Protein AF-A0A9D6DBH5-F1 (afdb_monomer_lite)

Radius of gyration: 16.91 Å; chains: 1; bounding box: 43×45×39 Å

Foldseek 3Di:
DVVVLVVVLQVQLQVQLVVQVVVVHHSNVRSVVSSCLLVVLVVVCVQQLQLLCQVDLQWAADFDPPDDDRLDPVRHDPVSRVLSLQLSLVSSLLVVQEPDTGGHADDDDDVSRVVSSVSSSVSSSVHDPSDDPQFNDKDKAAPPPDDDDDVLCVPDFFPDKTDDIARNDHDDYDGDRGMIIGIHGPGD

pLDDT: mean 86.82, std 9.43, range [45.81, 98.19]

Sequence (188 aa):
MTNDVAANLIARAVIGGTASVIGGGKFANGAYTASFGYLFNQLQHPAAPRAIYGETAGLYPQLSPGARNVYDVVNWDPASAAELQEARAWVAEVQARNANVHYSQPQGNNPIEQRQWQLAVDAANMAGNLSPPDVRHFFIRQDAVGRQAPGWAGGQAPFRSFGPFINAGGGDVPRGRQTYIDFYQGIR

Structure (mmCIF, N/CA/C/O backbone):
data_AF-A0A9D6DBH5-F1
#
_entry.id   AF-A0A9D6DBH5-F1
#
loop_
_atom_site.group_PDB
_atom_site.id
_atom_site.type_symbol
_atom_site.label_atom_id
_atom_site.label_alt_id
_atom_site.label_comp_id
_atom_site.label_asym_id
_atom_site.label_entity_id
_atom_site.label_seq_id
_atom_site.pdbx_PDB_ins_code
_atom_site.Cartn_x
_atom_site.Cartn_y
_atom_site.Cartn_z
_atom_site.occupancy
_atom_site.B_iso_or_equiv
_atom_site.auth_seq_id
_atom_site.auth_comp_id
_atom_site.auth_asym_id
_atom_site.auth_atom_id
_atom_site.pdbx_PDB_model_num
ATOM 1 N N . MET A 1 1 ? 23.920 4.429 5.034 1.00 45.81 1 MET A N 1
ATOM 2 C CA . MET A 1 1 ? 22.885 5.157 5.801 1.00 45.81 1 MET A CA 1
ATOM 3 C C . MET A 1 1 ? 22.692 6.596 5.315 1.00 45.81 1 MET A C 1
ATOM 5 O O . MET A 1 1 ? 21.551 7.005 5.199 1.00 45.81 1 MET A O 1
ATOM 9 N N . THR A 1 2 ? 23.735 7.371 4.982 1.00 52.28 2 THR A N 1
ATOM 10 C CA . THR A 1 2 ? 23.584 8.748 4.446 1.00 52.28 2 THR A CA 1
ATOM 11 C C . THR A 1 2 ? 23.232 8.822 2.955 1.00 52.28 2 THR A C 1
ATOM 13 O O . THR A 1 2 ? 22.478 9.706 2.556 1.00 52.28 2 THR A O 1
ATOM 16 N N . ASN A 1 3 ? 23.721 7.884 2.136 1.00 57.44 3 ASN A N 1
ATOM 17 C CA . ASN A 1 3 ? 23.478 7.897 0.685 1.00 57.44 3 ASN A CA 1
ATOM 18 C C . ASN A 1 3 ? 22.000 7.673 0.320 1.00 57.44 3 ASN A C 1
ATOM 20 O O . ASN A 1 3 ? 21.512 8.285 -0.627 1.00 57.44 3 ASN A O 1
ATOM 24 N N . ASP A 1 4 ? 21.275 6.868 1.101 1.00 67.81 4 ASP A N 1
ATOM 25 C CA . ASP A 1 4 ? 19.882 6.505 0.809 1.00 67.81 4 ASP A CA 1
ATOM 26 C C . ASP A 1 4 ? 18.918 7.673 1.068 1.00 67.81 4 ASP A C 1
ATOM 28 O O . ASP A 1 4 ? 18.015 7.926 0.275 1.00 67.81 4 ASP A O 1
ATOM 32 N N . VAL A 1 5 ? 19.147 8.449 2.137 1.00 71.19 5 VAL A N 1
ATOM 33 C CA . VAL A 1 5 ? 18.348 9.648 2.454 1.00 71.19 5 VAL A CA 1
ATOM 34 C C . VAL A 1 5 ? 18.507 10.705 1.366 1.00 71.19 5 VAL A C 1
ATOM 36 O O . VAL A 1 5 ? 17.517 11.264 0.906 1.00 71.19 5 VAL A O 1
ATOM 39 N N . ALA A 1 6 ? 19.744 10.957 0.930 1.00 75.56 6 ALA A N 1
ATOM 40 C CA . ALA A 1 6 ? 20.026 11.937 -0.113 1.00 75.56 6 ALA A CA 1
ATOM 41 C C . ALA A 1 6 ? 19.454 11.507 -1.475 1.00 75.56 6 ALA A C 1
ATOM 43 O O . ALA A 1 6 ? 18.821 12.317 -2.150 1.00 75.56 6 ALA A O 1
ATOM 44 N N . ALA A 1 7 ? 19.617 10.237 -1.863 1.00 73.25 7 ALA A N 1
ATOM 45 C CA . ALA A 1 7 ? 19.071 9.716 -3.116 1.00 73.25 7 ALA A CA 1
ATOM 46 C C . ALA A 1 7 ? 17.535 9.777 -3.146 1.00 73.25 7 ALA A C 1
ATOM 48 O O . ALA A 1 7 ? 16.954 10.251 -4.123 1.00 73.25 7 ALA A O 1
ATOM 49 N N . ASN A 1 8 ? 16.877 9.373 -2.056 1.00 74.19 8 ASN A N 1
ATOM 50 C CA . ASN A 1 8 ? 15.420 9.414 -1.944 1.00 74.19 8 ASN A CA 1
ATOM 51 C C . ASN A 1 8 ? 14.877 10.846 -1.894 1.00 74.19 8 ASN A C 1
ATOM 53 O O . ASN A 1 8 ? 13.873 11.138 -2.543 1.00 74.19 8 ASN A O 1
ATOM 57 N N . LEU A 1 9 ? 15.567 11.756 -1.200 1.00 81.62 9 LEU A N 1
ATOM 58 C CA . LEU A 1 9 ? 15.245 13.183 -1.205 1.00 81.62 9 LEU A CA 1
ATOM 59 C C . LEU A 1 9 ? 15.266 13.748 -2.630 1.00 81.62 9 LEU A C 1
ATOM 61 O O . LEU A 1 9 ? 14.313 14.402 -3.048 1.00 81.62 9 LEU A O 1
ATOM 65 N N . ILE A 1 10 ? 16.324 13.455 -3.394 1.00 82.44 10 ILE A N 1
ATOM 66 C CA . ILE A 1 10 ? 16.462 13.906 -4.784 1.00 82.44 10 ILE A CA 1
ATOM 67 C C . ILE A 1 10 ? 15.354 13.307 -5.658 1.00 82.44 10 ILE A C 1
ATOM 69 O O . ILE A 1 10 ? 14.700 14.041 -6.398 1.00 82.44 10 ILE A O 1
ATOM 73 N N . ALA A 1 11 ? 15.090 12.002 -5.553 1.00 77.25 11 ALA A N 1
ATOM 74 C CA . ALA A 1 11 ? 14.030 11.345 -6.317 1.00 77.25 11 ALA A CA 1
ATOM 75 C C . ALA A 1 11 ? 12.650 11.969 -6.038 1.00 77.25 11 ALA A C 1
ATOM 77 O O . ALA A 1 11 ? 11.904 12.290 -6.965 1.00 77.25 11 ALA A O 1
ATOM 78 N N . ARG A 1 12 ? 12.331 12.222 -4.764 1.00 81.50 12 ARG A N 1
ATOM 79 C CA . ARG A 1 12 ? 11.079 12.863 -4.333 1.00 81.50 12 ARG A CA 1
ATOM 80 C C . ARG A 1 12 ? 10.964 14.297 -4.831 1.00 81.50 12 ARG A C 1
ATOM 82 O O . ARG A 1 12 ? 9.899 14.678 -5.316 1.00 81.50 12 ARG A O 1
ATOM 89 N N . ALA A 1 13 ? 12.053 15.064 -4.771 1.00 82.44 13 ALA A N 1
ATOM 90 C CA . ALA A 1 13 ? 12.120 16.412 -5.323 1.00 82.44 13 ALA A CA 1
ATOM 91 C C . ALA A 1 13 ? 11.789 16.416 -6.824 1.00 82.44 13 ALA A C 1
ATOM 93 O O . ALA A 1 13 ? 10.977 17.218 -7.283 1.00 82.44 13 ALA A O 1
ATOM 94 N N . VAL A 1 14 ? 12.366 15.482 -7.588 1.00 81.88 14 VAL A N 1
ATOM 95 C CA . VAL A 1 14 ? 12.128 15.364 -9.033 1.00 81.88 14 VAL A CA 1
ATOM 96 C C . VAL A 1 14 ? 10.680 14.973 -9.333 1.00 81.88 14 VAL A C 1
ATOM 98 O O . VAL A 1 14 ? 10.051 15.604 -10.185 1.00 81.88 14 VAL A O 1
ATOM 101 N N . ILE A 1 15 ? 10.124 13.988 -8.619 1.00 77.06 15 ILE A N 1
ATOM 102 C CA . ILE A 1 15 ? 8.725 13.559 -8.790 1.00 77.06 15 ILE A CA 1
ATOM 103 C C . ILE A 1 15 ? 7.769 14.718 -8.485 1.00 77.06 15 ILE A C 1
ATOM 105 O O . ILE A 1 15 ? 6.932 15.060 -9.321 1.00 77.06 15 ILE A O 1
ATOM 109 N N . GLY A 1 16 ? 7.920 15.363 -7.324 1.00 72.62 16 GLY A N 1
ATOM 110 C CA . GLY A 1 16 ? 7.071 16.483 -6.916 1.00 72.62 16 GLY A CA 1
ATOM 111 C C . GLY A 1 16 ? 7.169 17.675 -7.864 1.00 72.62 16 GLY A C 1
ATOM 112 O O . GLY A 1 16 ? 6.153 18.269 -8.230 1.00 72.62 16 GLY A O 1
ATOM 113 N N . GLY A 1 17 ? 8.381 18.003 -8.317 1.00 77.00 17 GLY A N 1
ATOM 114 C CA . GLY A 1 17 ? 8.591 19.076 -9.281 1.00 77.00 17 GLY A CA 1
ATOM 115 C C . GLY A 1 17 ? 7.940 18.785 -10.632 1.00 77.00 17 GLY A C 1
ATOM 116 O O . GLY A 1 17 ? 7.272 19.655 -11.190 1.00 77.00 17 GLY A O 1
ATOM 117 N N . THR A 1 18 ? 8.059 17.551 -11.124 1.00 78.62 18 THR A N 1
ATOM 118 C CA . THR A 1 18 ? 7.441 17.122 -12.389 1.00 78.62 18 THR A CA 1
ATOM 119 C C . THR A 1 18 ? 5.916 17.163 -12.301 1.00 78.62 18 THR A C 1
ATOM 121 O O . THR A 1 18 ? 5.267 17.735 -13.176 1.00 78.62 18 THR A O 1
ATOM 124 N N . ALA A 1 19 ? 5.339 16.637 -11.216 1.00 70.88 19 ALA A N 1
ATOM 125 C CA . ALA A 1 19 ? 3.897 16.679 -10.979 1.00 70.88 19 ALA A CA 1
ATOM 126 C C . ALA A 1 19 ? 3.363 18.121 -10.925 1.00 70.88 19 ALA A C 1
ATOM 128 O O . ALA A 1 19 ? 2.316 18.416 -11.500 1.00 70.88 19 ALA A O 1
ATOM 129 N N . SER A 1 20 ? 4.105 19.044 -10.301 1.00 84.81 20 SER A N 1
ATOM 130 C CA . SER A 1 20 ? 3.721 20.457 -10.266 1.00 84.81 20 SER A CA 1
ATOM 131 C C . SER A 1 20 ? 3.724 21.095 -11.654 1.00 84.81 20 SER A C 1
ATOM 133 O O . SER A 1 20 ? 2.767 21.788 -11.977 1.00 84.81 20 SER A O 1
ATOM 135 N N . VAL A 1 21 ? 4.733 20.829 -12.494 1.00 88.88 21 VAL A N 1
ATOM 136 C CA . VAL A 1 21 ? 4.779 21.343 -13.878 1.00 88.88 21 VAL A CA 1
ATOM 137 C C . VAL A 1 21 ? 3.609 20.821 -14.707 1.00 88.88 21 VAL A C 1
ATOM 139 O O . VAL A 1 21 ? 2.964 21.601 -15.402 1.00 88.88 21 VAL A O 1
ATOM 142 N N . ILE A 1 22 ? 3.293 19.527 -14.592 1.00 87.00 22 ILE A N 1
ATOM 143 C CA . ILE A 1 22 ? 2.128 18.925 -15.260 1.00 87.00 22 ILE A CA 1
ATOM 144 C C . ILE A 1 22 ? 0.831 19.623 -14.819 1.00 87.00 22 ILE A C 1
ATOM 146 O O . ILE A 1 22 ? -0.038 19.886 -15.644 1.00 87.00 22 ILE A O 1
ATOM 150 N N . GLY A 1 23 ? 0.722 19.982 -13.537 1.00 78.06 23 GLY A N 1
ATOM 151 C CA . GLY A 1 23 ? -0.406 20.735 -12.981 1.00 78.06 23 GLY A CA 1
ATOM 152 C C . GLY A 1 23 ? -0.393 22.248 -13.250 1.00 78.06 23 GLY A C 1
ATOM 153 O O . GLY A 1 23 ? -1.191 22.960 -12.647 1.00 78.06 23 GLY A O 1
ATOM 154 N N . GLY A 1 24 ? 0.509 22.766 -14.097 1.00 87.06 24 GLY A N 1
ATOM 155 C CA . GLY A 1 24 ? 0.619 24.200 -14.414 1.00 87.06 24 GLY A CA 1
ATOM 156 C C . GLY A 1 24 ? 1.367 25.046 -13.371 1.00 87.06 24 GLY A C 1
ATOM 157 O O . GLY A 1 24 ? 1.349 26.275 -13.431 1.00 87.06 24 GLY A O 1
ATOM 158 N N . GLY A 1 25 ? 2.022 24.405 -12.404 1.00 90.88 25 GLY A N 1
ATOM 159 C CA . GLY A 1 25 ? 2.844 25.027 -11.369 1.00 90.88 25 GLY A CA 1
ATOM 160 C C . GLY A 1 25 ? 4.336 25.108 -11.717 1.00 90.88 25 GLY A C 1
ATOM 161 O O . GLY A 1 25 ? 4.792 24.720 -12.792 1.00 90.88 25 GLY A O 1
ATOM 162 N N . LYS A 1 26 ? 5.135 25.630 -10.778 1.00 94.38 26 LYS A N 1
ATOM 163 C CA . LYS A 1 26 ? 6.598 25.729 -10.910 1.00 94.38 26 LYS A CA 1
ATOM 164 C C . LYS A 1 26 ? 7.267 24.470 -10.367 1.00 94.38 26 LYS A C 1
ATOM 166 O O . LYS A 1 26 ? 7.023 24.110 -9.217 1.00 94.38 26 LYS A O 1
ATOM 171 N N . PHE A 1 27 ? 8.209 23.904 -11.126 1.00 91.75 27 PHE A N 1
ATOM 172 C CA . PHE A 1 27 ? 9.006 22.745 -10.701 1.00 91.75 27 PHE A CA 1
ATOM 173 C C . PHE A 1 27 ? 9.575 22.909 -9.286 1.00 91.75 27 PHE A C 1
ATOM 175 O O . PHE A 1 27 ? 9.386 22.041 -8.443 1.00 91.75 27 PHE A O 1
ATOM 182 N N . ALA A 1 28 ? 10.214 24.049 -9.002 1.00 86.56 28 ALA A N 1
ATOM 183 C CA . ALA A 1 28 ? 10.824 24.308 -7.700 1.00 86.56 28 ALA A CA 1
ATOM 184 C C . ALA A 1 28 ? 9.815 24.211 -6.543 1.00 86.56 28 ALA A C 1
ATOM 186 O O . ALA A 1 28 ? 10.131 23.626 -5.515 1.00 86.56 28 ALA A O 1
ATOM 187 N N . ASN A 1 29 ? 8.587 24.709 -6.722 1.00 83.81 29 ASN A N 1
ATOM 188 C CA . ASN A 1 29 ? 7.565 24.656 -5.676 1.00 83.81 29 ASN A CA 1
ATOM 189 C C . ASN A 1 29 ? 7.171 23.205 -5.373 1.00 83.81 29 ASN A C 1
ATOM 191 O O . ASN A 1 29 ? 7.199 22.798 -4.217 1.00 83.81 29 ASN A O 1
ATOM 195 N N . GLY A 1 30 ? 6.881 22.409 -6.408 1.00 72.44 30 GLY A N 1
ATOM 196 C CA . GLY A 1 30 ? 6.571 20.986 -6.241 1.00 72.44 30 GLY A CA 1
ATOM 197 C C . GLY A 1 30 ? 7.732 20.185 -5.656 1.00 72.44 30 GLY A C 1
ATOM 198 O O . GLY A 1 30 ? 7.531 19.338 -4.786 1.00 72.44 30 GLY A O 1
ATOM 199 N N . ALA A 1 31 ? 8.955 20.490 -6.091 1.00 85.44 31 ALA A N 1
ATOM 200 C CA . ALA A 1 31 ? 10.163 19.852 -5.593 1.00 85.44 31 ALA A CA 1
ATOM 201 C C . ALA A 1 31 ? 10.387 20.152 -4.106 1.00 85.44 31 ALA A C 1
ATOM 203 O O . ALA A 1 31 ? 10.652 19.229 -3.334 1.00 85.44 31 ALA A O 1
ATOM 204 N N . TYR A 1 32 ? 10.225 21.412 -3.686 1.00 87.12 32 TYR A N 1
ATOM 205 C CA . TYR A 1 32 ? 10.325 21.798 -2.280 1.00 87.12 32 TYR A CA 1
ATOM 206 C C . TYR A 1 32 ? 9.235 21.138 -1.444 1.00 87.12 32 TYR A C 1
ATOM 208 O O . TYR A 1 32 ? 9.558 20.527 -0.431 1.00 87.12 32 TYR A O 1
ATOM 216 N N . THR A 1 33 ? 7.972 21.190 -1.872 1.00 81.06 33 THR A N 1
ATOM 217 C CA . THR A 1 33 ? 6.864 20.571 -1.133 1.00 81.06 33 THR A CA 1
ATOM 218 C C . THR A 1 33 ? 7.091 19.073 -0.928 1.00 81.06 33 THR A C 1
ATOM 220 O O . THR A 1 33 ? 6.987 18.595 0.200 1.00 81.06 33 THR A O 1
ATOM 223 N N . ALA A 1 34 ? 7.475 18.338 -1.975 1.00 74.94 34 ALA A N 1
ATOM 224 C CA . ALA A 1 34 ? 7.748 16.906 -1.861 1.00 74.94 34 ALA A CA 1
ATOM 225 C C . ALA A 1 34 ? 8.983 16.598 -0.999 1.00 74.94 34 ALA A C 1
ATOM 227 O O . ALA A 1 34 ? 8.960 15.653 -0.214 1.00 74.94 34 ALA A O 1
ATOM 228 N N . SER A 1 35 ? 10.043 17.406 -1.105 1.00 84.19 35 SER A N 1
ATOM 229 C CA . SER A 1 35 ? 11.264 17.247 -0.301 1.00 84.19 35 SER A CA 1
ATOM 230 C C . SER A 1 35 ? 11.017 17.510 1.182 1.00 84.19 35 SER A C 1
ATOM 232 O O . SER A 1 35 ? 11.461 16.737 2.026 1.00 84.19 35 SER A O 1
ATOM 234 N N . PHE A 1 36 ? 10.289 18.582 1.508 1.00 81.56 36 PHE A N 1
ATOM 235 C CA . PHE A 1 36 ? 9.917 18.895 2.885 1.00 81.56 36 PHE A CA 1
ATOM 236 C C . PHE A 1 36 ? 8.978 17.839 3.456 1.00 81.56 36 PHE A C 1
ATOM 238 O O . PHE A 1 36 ? 9.207 17.404 4.577 1.00 81.56 36 PHE A O 1
ATOM 245 N N . GLY A 1 37 ? 7.984 17.381 2.688 1.00 72.38 37 GLY A N 1
ATOM 246 C CA . GLY A 1 37 ? 7.113 16.279 3.100 1.00 72.38 37 GLY A CA 1
ATOM 247 C C . GLY A 1 37 ? 7.905 15.006 3.403 1.00 72.38 37 GLY A C 1
ATOM 248 O O . GLY A 1 37 ? 7.747 14.427 4.472 1.00 72.38 37 GLY A O 1
ATOM 249 N N . TYR A 1 38 ? 8.835 14.634 2.517 1.00 74.81 38 TYR A N 1
ATOM 250 C CA . TYR A 1 38 ? 9.736 13.497 2.716 1.00 74.81 38 TYR A CA 1
ATOM 251 C C . TYR A 1 38 ? 10.592 13.643 3.985 1.00 74.81 38 TYR A C 1
ATOM 253 O O . TYR A 1 38 ? 10.595 12.756 4.833 1.00 74.81 38 TYR A O 1
ATOM 261 N N . LEU A 1 39 ? 11.295 14.768 4.158 1.00 78.44 39 LEU A N 1
ATOM 262 C CA . LEU A 1 39 ? 12.160 14.972 5.326 1.00 78.44 39 LEU A CA 1
ATOM 263 C C . LEU A 1 39 ? 11.359 15.053 6.623 1.00 78.44 39 LEU A C 1
ATOM 265 O O . LEU A 1 39 ? 11.767 14.475 7.625 1.00 78.44 39 LEU A O 1
ATOM 269 N N . PHE A 1 40 ? 10.220 15.743 6.614 1.00 70.62 40 PHE A N 1
ATOM 270 C CA . PHE A 1 40 ? 9.356 15.849 7.782 1.00 70.62 40 PHE A CA 1
ATOM 271 C C . PHE A 1 40 ? 8.839 14.470 8.198 1.00 70.62 40 PHE A C 1
ATOM 273 O O . PHE A 1 40 ? 9.030 14.079 9.346 1.00 70.62 40 PHE A O 1
ATOM 280 N N . ASN A 1 41 ? 8.287 13.693 7.262 1.00 66.81 41 ASN A N 1
ATOM 281 C CA . ASN A 1 41 ? 7.770 12.354 7.546 1.00 66.81 41 ASN A CA 1
ATOM 282 C C . ASN A 1 41 ? 8.882 11.388 7.969 1.00 66.81 41 ASN A C 1
ATOM 284 O O . ASN A 1 41 ? 8.712 10.635 8.929 1.00 66.81 41 ASN A O 1
ATOM 288 N N . GLN A 1 42 ? 10.051 11.455 7.330 1.00 68.25 42 GLN A N 1
ATOM 289 C CA . GLN A 1 42 ? 11.196 10.628 7.701 1.00 68.25 42 GLN A CA 1
ATOM 290 C C . GLN A 1 42 ? 11.734 10.953 9.103 1.00 68.25 42 GLN A C 1
ATOM 292 O O . GLN A 1 42 ? 12.132 10.040 9.827 1.00 68.25 42 GLN A O 1
ATOM 297 N N . LEU A 1 43 ? 11.745 12.230 9.501 1.00 66.75 43 LEU A N 1
ATOM 298 C CA . LEU A 1 43 ? 12.225 12.663 10.817 1.00 66.75 43 LEU A CA 1
ATOM 299 C C . LEU A 1 43 ? 11.180 12.473 11.928 1.00 66.75 43 LEU A C 1
ATOM 301 O O . LEU A 1 43 ? 11.555 12.221 13.070 1.00 66.75 43 LEU A O 1
ATOM 305 N N . GLN A 1 44 ? 9.886 12.578 11.615 1.00 63.00 44 GLN A N 1
ATOM 306 C CA . GLN A 1 44 ? 8.790 12.462 12.588 1.00 63.00 44 GLN A CA 1
ATOM 307 C C . GLN A 1 44 ? 8.333 11.013 12.807 1.00 63.00 44 GLN A C 1
ATOM 309 O O . GLN A 1 44 ? 7.898 10.668 13.906 1.00 63.00 44 GLN A O 1
ATOM 314 N N . HIS A 1 45 ? 8.441 10.145 11.795 1.00 65.12 45 HIS A N 1
ATOM 315 C CA . HIS A 1 45 ? 7.861 8.800 11.833 1.00 65.12 45 HIS A CA 1
ATOM 316 C C . HIS A 1 45 ? 8.850 7.687 11.442 1.00 65.12 45 HIS A C 1
ATOM 318 O O . HIS A 1 45 ? 8.563 6.898 10.540 1.00 65.12 45 HIS A O 1
ATOM 324 N N . PRO A 1 46 ? 9.980 7.512 12.161 1.00 68.62 46 PRO A N 1
ATOM 325 C CA . PRO A 1 46 ? 10.926 6.423 11.883 1.00 68.62 46 PRO A CA 1
ATOM 326 C C . PRO A 1 46 ? 10.306 5.022 12.062 1.00 68.62 46 PRO A C 1
ATOM 328 O O . PRO A 1 46 ? 10.805 4.039 11.513 1.00 68.62 46 PRO A O 1
ATOM 331 N N . ALA A 1 47 ? 9.209 4.917 12.818 1.00 84.69 47 ALA A N 1
ATOM 332 C CA . ALA A 1 47 ? 8.474 3.674 13.030 1.00 84.69 47 ALA A CA 1
ATOM 333 C C . ALA A 1 47 ? 7.507 3.326 11.881 1.00 84.69 47 ALA A C 1
ATOM 335 O O . ALA A 1 47 ? 7.222 2.147 11.681 1.00 84.69 47 ALA A O 1
ATOM 336 N N . ALA A 1 48 ? 7.044 4.306 11.093 1.00 89.31 48 ALA A N 1
ATOM 337 C CA . ALA A 1 48 ? 6.038 4.072 10.054 1.00 89.31 48 ALA A CA 1
ATOM 338 C C . ALA A 1 48 ? 6.533 3.144 8.928 1.00 89.31 48 ALA A C 1
ATOM 340 O O . ALA A 1 48 ? 5.829 2.179 8.626 1.00 89.31 48 ALA A O 1
ATOM 341 N N . PRO A 1 49 ? 7.750 3.312 8.366 1.00 91.62 49 PRO A N 1
ATOM 342 C CA . PRO A 1 49 ? 8.284 2.348 7.404 1.00 91.62 49 PRO A CA 1
ATOM 343 C C . PRO A 1 49 ? 8.396 0.935 7.986 1.00 91.62 49 PRO A C 1
ATOM 345 O O . PRO A 1 49 ? 8.168 -0.042 7.281 1.00 91.62 49 PRO A O 1
ATOM 348 N N . ARG A 1 50 ? 8.695 0.812 9.287 1.00 92.00 50 ARG A N 1
ATOM 349 C CA . ARG A 1 50 ? 8.818 -0.487 9.964 1.00 92.00 50 ARG A CA 1
ATOM 350 C C . ARG A 1 50 ? 7.478 -1.179 10.162 1.00 92.00 50 ARG A C 1
ATOM 352 O O . ARG A 1 50 ? 7.402 -2.392 9.993 1.00 92.00 50 ARG A O 1
ATOM 359 N N . ALA A 1 51 ? 6.445 -0.413 10.501 1.00 92.56 51 ALA A N 1
ATOM 360 C CA . ALA A 1 51 ? 5.069 -0.887 10.551 1.00 92.56 51 ALA A CA 1
ATOM 361 C C . ALA A 1 51 ? 4.604 -1.344 9.165 1.00 92.56 51 ALA A C 1
ATOM 363 O O . ALA A 1 51 ? 4.203 -2.487 8.987 1.00 92.56 51 ALA A O 1
ATOM 364 N N . ILE A 1 52 ? 4.741 -0.487 8.148 1.00 94.12 52 ILE A N 1
ATOM 365 C CA . ILE A 1 52 ? 4.339 -0.833 6.780 1.00 94.12 52 ILE A CA 1
ATOM 366 C C . ILE A 1 52 ? 5.066 -2.090 6.301 1.00 94.12 52 ILE A C 1
ATOM 368 O O . ILE A 1 52 ? 4.438 -2.988 5.740 1.00 94.12 52 ILE A O 1
ATOM 372 N N . TYR A 1 53 ? 6.380 -2.162 6.511 1.00 94.12 53 TYR A N 1
ATOM 373 C CA . TYR A 1 53 ? 7.168 -3.321 6.121 1.00 94.12 53 TYR A CA 1
ATOM 374 C C . TYR A 1 53 ? 6.729 -4.578 6.881 1.00 94.12 53 TYR A C 1
ATOM 376 O O . TYR A 1 53 ? 6.467 -5.600 6.254 1.00 94.12 53 TYR A O 1
ATOM 384 N N . GLY A 1 54 ? 6.598 -4.505 8.208 1.00 92.81 54 GLY A N 1
ATOM 385 C CA . GLY A 1 54 ? 6.191 -5.644 9.033 1.00 92.81 54 GLY A CA 1
ATOM 386 C C . GLY A 1 54 ? 4.823 -6.209 8.660 1.00 92.81 54 GLY A C 1
ATOM 387 O O . GLY A 1 54 ? 4.660 -7.424 8.640 1.00 92.81 54 GLY A O 1
ATOM 388 N N . GLU A 1 55 ? 3.886 -5.343 8.291 1.00 93.31 55 GLU A N 1
ATOM 389 C CA . GLU A 1 55 ? 2.521 -5.735 7.937 1.00 93.31 55 GLU A CA 1
ATOM 390 C C . GLU A 1 55 ? 2.383 -6.174 6.474 1.00 93.31 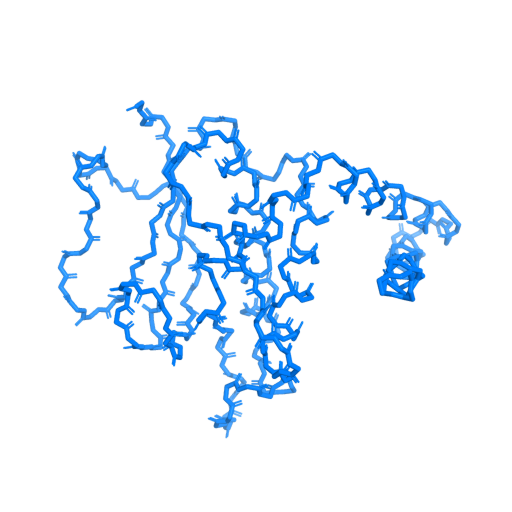55 GLU A C 1
ATOM 392 O O . GLU A 1 55 ? 1.590 -7.056 6.152 1.00 93.31 55 GLU A O 1
ATOM 397 N N . THR A 1 56 ? 3.134 -5.557 5.554 1.00 95.19 56 THR A N 1
ATOM 398 C CA . THR A 1 56 ? 2.831 -5.646 4.112 1.00 95.19 56 THR A CA 1
ATOM 399 C C . THR A 1 56 ? 3.989 -6.095 3.221 1.00 95.19 56 THR A C 1
ATOM 401 O O . THR A 1 56 ? 3.818 -6.121 2.001 1.00 95.19 56 THR A O 1
ATOM 404 N N . ALA A 1 57 ? 5.155 -6.471 3.760 1.00 94.06 57 ALA A N 1
ATOM 405 C CA . ALA A 1 57 ? 6.299 -6.915 2.944 1.00 94.06 57 ALA A CA 1
ATOM 406 C C . ALA A 1 57 ? 6.006 -8.171 2.098 1.00 94.06 57 ALA A C 1
ATOM 408 O O . ALA A 1 57 ? 6.635 -8.382 1.058 1.00 94.06 57 ALA A O 1
ATOM 409 N N . GLY A 1 58 ? 5.036 -8.987 2.521 1.00 94.88 58 GLY A N 1
ATOM 410 C CA . GLY A 1 58 ? 4.560 -10.150 1.770 1.00 94.88 58 GLY A CA 1
ATOM 411 C C . GLY A 1 58 ? 3.574 -9.831 0.646 1.00 94.88 58 GLY A C 1
ATOM 412 O O . GLY A 1 58 ? 3.277 -10.710 -0.167 1.00 94.88 58 GLY A O 1
ATOM 413 N N . LEU A 1 59 ? 3.071 -8.594 0.588 1.00 96.50 59 LEU A N 1
ATOM 414 C CA . LEU A 1 59 ? 2.052 -8.165 -0.362 1.00 96.50 59 LEU A CA 1
ATOM 415 C C . LEU A 1 59 ? 2.671 -7.508 -1.593 1.00 96.50 59 LEU A C 1
ATOM 417 O O . LEU A 1 59 ? 3.587 -6.687 -1.511 1.00 96.50 59 LEU A O 1
ATOM 421 N N . TYR A 1 60 ? 2.116 -7.866 -2.742 1.00 97.31 60 TYR A N 1
ATOM 422 C CA . TYR A 1 60 ? 2.541 -7.422 -4.056 1.00 97.31 60 TYR A CA 1
ATOM 423 C C . TYR A 1 60 ? 1.327 -7.006 -4.883 1.00 97.31 60 TYR A C 1
ATOM 425 O O . TYR A 1 60 ? 0.237 -7.557 -4.696 1.00 97.31 60 TYR A O 1
ATOM 433 N N . PRO A 1 61 ? 1.503 -6.079 -5.833 1.00 98.12 61 PRO A N 1
ATOM 434 C CA . PRO A 1 61 ? 0.461 -5.764 -6.798 1.00 98.12 61 PRO A CA 1
ATOM 435 C C . PRO A 1 61 ? 0.046 -6.993 -7.608 1.00 98.12 61 PRO A C 1
ATOM 437 O O . PRO A 1 61 ? 0.804 -7.960 -7.749 1.00 98.12 61 PRO A O 1
ATOM 440 N N . GLN A 1 62 ? -1.145 -6.934 -8.200 1.00 98.19 62 GLN A N 1
ATOM 441 C CA . GLN A 1 62 ? -1.499 -7.852 -9.275 1.00 98.19 62 GLN A CA 1
ATOM 442 C C . GLN A 1 62 ? -0.516 -7.722 -10.432 1.00 98.19 62 GLN A C 1
ATOM 444 O O . GLN A 1 62 ? 0.167 -6.713 -10.595 1.00 98.19 62 GLN A O 1
ATOM 449 N N . LEU A 1 63 ? -0.445 -8.775 -11.239 1.00 97.69 63 LEU A N 1
ATOM 450 C CA . LEU A 1 63 ? 0.406 -8.783 -12.417 1.00 97.69 63 LEU A CA 1
ATOM 451 C C . LEU A 1 63 ? -0.366 -8.285 -13.631 1.00 97.69 63 LEU A C 1
ATOM 453 O O . LEU A 1 63 ? -1.533 -8.635 -13.813 1.00 97.69 63 LEU A O 1
ATOM 457 N N . SER A 1 64 ? 0.333 -7.555 -14.490 1.00 96.12 64 SER A N 1
ATOM 458 C CA . SER A 1 64 ? -0.109 -7.258 -15.844 1.00 96.12 64 SER A CA 1
ATOM 459 C C . SER A 1 64 ? -0.408 -8.558 -16.616 1.00 96.12 64 SER A C 1
ATOM 461 O O . SER A 1 64 ? 0.205 -9.601 -16.340 1.00 96.12 64 SER A O 1
ATOM 463 N N . PRO A 1 65 ? -1.329 -8.536 -17.598 1.00 95.88 65 PRO A N 1
ATOM 464 C CA . PRO A 1 65 ? -1.698 -9.726 -18.359 1.00 95.88 65 PRO A CA 1
ATOM 465 C C . PRO A 1 65 ? -0.484 -10.458 -18.949 1.00 95.88 65 PRO A C 1
ATOM 467 O O . PRO A 1 65 ? 0.362 -9.865 -19.611 1.00 95.88 65 PRO A O 1
ATOM 470 N N . GLY A 1 66 ? -0.399 -11.769 -18.708 1.00 94.12 66 GLY A N 1
ATOM 471 C CA . GLY A 1 66 ? 0.672 -12.631 -19.225 1.00 94.12 66 GLY A CA 1
ATOM 472 C C . GLY A 1 66 ? 1.949 -12.681 -18.377 1.00 94.12 66 GLY A C 1
ATOM 473 O O . GLY A 1 66 ? 2.761 -13.590 -18.569 1.00 94.12 66 GLY A O 1
ATOM 474 N N . ALA A 1 67 ? 2.117 -11.785 -17.403 1.00 95.69 67 ALA A N 1
ATOM 475 C CA . ALA A 1 67 ? 3.266 -11.813 -16.510 1.00 95.69 67 ALA A CA 1
ATOM 476 C C . ALA A 1 67 ? 3.165 -12.922 -15.443 1.00 95.69 67 ALA A C 1
ATOM 478 O O . ALA A 1 67 ? 2.081 -13.348 -15.040 1.00 95.69 67 ALA A O 1
ATOM 479 N N . ARG A 1 68 ? 4.327 -13.413 -14.985 1.00 92.81 68 ARG A N 1
ATOM 480 C CA . ARG A 1 68 ? 4.422 -14.580 -14.080 1.00 92.81 68 ARG A CA 1
ATOM 481 C C . ARG A 1 68 ? 5.241 -14.339 -12.815 1.00 92.81 68 ARG A C 1
ATOM 483 O O . ARG A 1 68 ? 4.950 -14.954 -11.794 1.00 92.81 68 ARG A O 1
ATOM 490 N N . ASN A 1 69 ? 6.259 -13.479 -12.869 1.00 94.81 69 ASN A N 1
ATOM 491 C CA . ASN A 1 69 ? 7.142 -13.232 -11.732 1.00 94.81 69 ASN A CA 1
ATOM 492 C C . ASN A 1 69 ? 6.654 -12.028 -10.920 1.00 94.81 69 ASN A C 1
ATOM 494 O O . ASN A 1 69 ? 6.733 -10.896 -11.392 1.00 94.81 69 ASN A O 1
ATOM 498 N N . VAL A 1 70 ? 6.194 -12.288 -9.695 1.00 95.19 70 VAL A N 1
ATOM 499 C CA . VAL A 1 70 ? 5.661 -11.273 -8.776 1.00 95.19 70 VAL A CA 1
ATOM 500 C C . VAL A 1 70 ? 6.727 -10.353 -8.184 1.00 95.19 70 VAL A C 1
ATOM 502 O O . VAL A 1 70 ? 6.424 -9.230 -7.798 1.00 95.19 70 VAL A O 1
ATOM 505 N N . TYR A 1 71 ? 7.987 -10.782 -8.151 1.00 94.25 71 TYR A N 1
ATOM 506 C CA . TYR A 1 71 ? 9.075 -9.981 -7.589 1.00 94.25 71 TYR A CA 1
ATOM 507 C C . TYR A 1 71 ? 9.643 -8.959 -8.579 1.00 94.25 71 TYR A C 1
ATOM 509 O O . TYR A 1 71 ? 10.445 -8.106 -8.191 1.00 94.25 71 TYR A O 1
ATOM 517 N N . ASP A 1 72 ? 9.242 -9.035 -9.847 1.00 92.75 72 ASP A N 1
ATOM 518 C CA . ASP A 1 72 ? 9.679 -8.119 -10.891 1.00 92.75 72 ASP A CA 1
ATOM 519 C C . ASP A 1 72 ? 8.681 -6.968 -11.059 1.00 92.75 72 ASP A C 1
ATOM 521 O O . ASP A 1 72 ? 7.508 -7.185 -11.351 1.00 92.75 72 ASP A O 1
ATOM 525 N N . VAL A 1 73 ? 9.148 -5.735 -10.871 1.00 90.50 73 VAL A N 1
ATOM 526 C CA . VAL A 1 73 ? 8.293 -4.537 -10.864 1.00 90.50 73 VAL A CA 1
ATOM 527 C C . VAL A 1 73 ? 7.695 -4.229 -12.227 1.00 90.50 73 VAL A C 1
ATOM 529 O O . VAL A 1 73 ? 6.606 -3.671 -12.293 1.00 90.50 73 VAL A O 1
ATOM 532 N N . VAL A 1 74 ? 8.372 -4.612 -13.315 1.00 93.31 74 VAL A N 1
ATOM 533 C CA . VAL A 1 74 ? 7.864 -4.369 -14.677 1.00 93.31 74 VAL A CA 1
ATOM 534 C C . VAL A 1 74 ? 6.628 -5.212 -14.980 1.00 93.31 74 VAL A C 1
ATOM 536 O O . VAL A 1 74 ? 5.882 -4.915 -15.906 1.00 93.31 74 VAL A O 1
ATOM 539 N N . ASN A 1 75 ? 6.409 -6.262 -14.186 1.00 95.88 75 ASN A N 1
ATOM 540 C CA . ASN A 1 75 ? 5.271 -7.154 -14.313 1.00 95.88 75 ASN A CA 1
ATOM 541 C C . ASN A 1 75 ? 4.046 -6.665 -13.545 1.00 95.88 75 ASN A C 1
ATOM 543 O O . ASN A 1 75 ? 2.986 -7.268 -13.694 1.00 95.88 75 ASN A O 1
ATOM 547 N N . TRP A 1 76 ? 4.168 -5.648 -12.694 1.00 96.50 76 TRP A N 1
ATOM 548 C CA . TRP A 1 76 ? 3.057 -5.188 -11.870 1.00 96.50 76 TRP A CA 1
ATOM 549 C C . TRP A 1 76 ? 2.027 -4.449 -12.714 1.00 96.50 76 TRP A C 1
ATOM 551 O O . TRP A 1 76 ? 2.367 -3.676 -13.606 1.00 96.50 76 TRP A O 1
ATOM 561 N N . ASP A 1 77 ? 0.755 -4.706 -12.437 1.00 96.38 77 ASP A N 1
ATOM 562 C CA . ASP A 1 77 ? -0.328 -3.869 -12.924 1.00 96.38 77 ASP A CA 1
ATOM 563 C C . ASP A 1 77 ? -0.191 -2.472 -12.285 1.00 96.38 77 ASP A C 1
ATOM 565 O O . ASP A 1 77 ? -0.142 -2.371 -11.052 1.00 96.38 77 ASP A O 1
ATOM 569 N N . PRO A 1 78 ? -0.103 -1.389 -13.080 1.00 93.19 78 PRO A N 1
ATOM 570 C CA . PRO A 1 78 ? 0.149 -0.056 -12.541 1.00 93.19 78 PRO A CA 1
ATOM 571 C C . PRO A 1 78 ? -0.941 0.439 -11.586 1.00 93.19 78 PRO A C 1
ATOM 573 O O . PRO A 1 78 ? -0.625 1.122 -10.610 1.00 93.19 78 PRO A O 1
ATOM 576 N N . ALA A 1 79 ? -2.207 0.089 -11.837 1.00 93.62 79 ALA A N 1
ATOM 577 C CA . ALA A 1 79 ? -3.318 0.502 -10.985 1.00 93.62 79 ALA A CA 1
ATOM 578 C C . ALA A 1 79 ? -3.254 -0.214 -9.631 1.00 93.62 79 ALA A C 1
ATOM 580 O O . ALA A 1 79 ? -3.309 0.436 -8.590 1.00 93.62 79 ALA A O 1
ATOM 581 N N . SER A 1 80 ? -3.020 -1.528 -9.635 1.00 96.69 80 SER A N 1
ATOM 582 C CA . SER A 1 80 ? -2.818 -2.317 -8.418 1.00 96.69 80 SER A CA 1
ATOM 583 C C . SER A 1 80 ? -1.575 -1.874 -7.637 1.00 96.69 80 SER A C 1
ATOM 585 O O . SER A 1 80 ? -1.579 -1.873 -6.407 1.00 96.69 80 SER A O 1
ATOM 587 N N . ALA A 1 81 ? -0.510 -1.450 -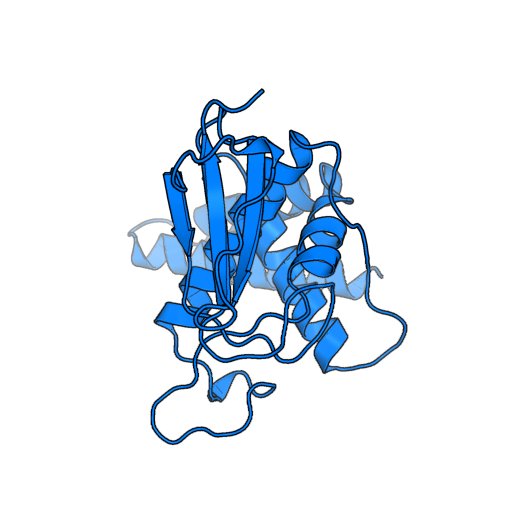8.326 1.00 95.31 81 ALA A N 1
ATOM 588 C CA . ALA A 1 81 ? 0.691 -0.926 -7.681 1.00 95.31 81 ALA A CA 1
ATOM 589 C C . ALA A 1 81 ? 0.438 0.413 -6.980 1.00 95.31 81 ALA A C 1
ATOM 591 O O . ALA A 1 81 ? 0.864 0.590 -5.836 1.00 95.31 81 ALA A O 1
ATOM 592 N N . ALA A 1 82 ? -0.277 1.328 -7.637 1.00 92.38 82 ALA A N 1
ATOM 593 C CA . ALA A 1 82 ? -0.689 2.594 -7.040 1.00 92.38 82 ALA A CA 1
ATOM 594 C C . ALA A 1 82 ? -1.628 2.370 -5.843 1.00 92.38 82 ALA A C 1
ATOM 596 O O . ALA A 1 82 ? -1.428 2.965 -4.785 1.00 92.38 82 ALA A O 1
ATOM 597 N N . GLU A 1 83 ? -2.592 1.458 -5.980 1.00 96.88 83 GLU A N 1
ATOM 598 C CA . GLU A 1 83 ? -3.532 1.109 -4.917 1.00 96.88 83 GLU A CA 1
ATOM 599 C C . GLU A 1 83 ? -2.821 0.510 -3.692 1.00 96.88 83 GLU A C 1
ATOM 601 O O . GLU A 1 83 ? -3.096 0.911 -2.561 1.00 96.88 83 GLU A O 1
ATOM 606 N N . LEU A 1 84 ? -1.854 -0.396 -3.888 1.00 97.50 84 LEU A N 1
ATOM 607 C CA . LEU A 1 84 ? -1.072 -0.955 -2.780 1.00 97.50 84 LEU A CA 1
ATOM 608 C C . LEU A 1 84 ? -0.246 0.123 -2.064 1.00 97.50 84 LEU A C 1
ATOM 610 O O . LEU A 1 84 ? -0.100 0.073 -0.844 1.00 97.50 84 LEU A O 1
ATOM 614 N N . GLN A 1 85 ? 0.291 1.102 -2.796 1.00 96.06 85 GLN A N 1
ATOM 615 C CA . GLN A 1 85 ? 1.003 2.228 -2.185 1.00 96.06 85 GLN A CA 1
ATOM 616 C C . GLN A 1 85 ? 0.077 3.121 -1.358 1.00 96.06 85 GLN A C 1
ATOM 618 O O . GLN A 1 85 ? 0.447 3.506 -0.248 1.00 96.06 85 GLN A O 1
ATOM 623 N N . GLU A 1 86 ? -1.137 3.397 -1.838 1.00 95.19 86 GLU A N 1
ATOM 624 C CA . GLU A 1 86 ? -2.144 4.125 -1.058 1.00 95.19 86 GLU A CA 1
ATOM 625 C C . GLU A 1 86 ? -2.527 3.347 0.209 1.00 95.19 86 GLU A C 1
ATOM 627 O O . GLU A 1 86 ? -2.513 3.906 1.307 1.00 95.19 86 GLU A O 1
ATOM 632 N N . ALA A 1 87 ? -2.778 2.041 0.086 1.00 97.19 87 ALA A N 1
ATOM 633 C CA . ALA A 1 87 ? -3.105 1.183 1.220 1.00 97.19 87 ALA A CA 1
ATOM 634 C C . ALA A 1 87 ? -1.986 1.178 2.276 1.00 97.19 87 ALA A C 1
ATOM 636 O O . ALA A 1 87 ? -2.246 1.277 3.474 1.00 97.19 87 ALA A O 1
ATOM 637 N N . ARG A 1 88 ? -0.720 1.128 1.848 1.00 96.38 88 ARG A N 1
ATOM 638 C CA . ARG A 1 88 ? 0.443 1.229 2.743 1.00 96.38 88 ARG A CA 1
ATOM 639 C C . ARG A 1 88 ? 0.539 2.590 3.425 1.00 96.38 88 ARG A C 1
ATOM 641 O O . ARG A 1 88 ? 0.873 2.651 4.606 1.00 96.38 88 ARG A O 1
ATOM 648 N N . ALA A 1 89 ? 0.219 3.674 2.724 1.00 93.25 89 ALA A N 1
ATOM 649 C CA . ALA A 1 89 ? 0.187 4.999 3.330 1.00 93.25 89 ALA A CA 1
ATOM 650 C C . ALA A 1 89 ? -0.906 5.080 4.412 1.00 93.25 89 ALA A C 1
ATOM 652 O O . ALA A 1 89 ? -0.664 5.615 5.492 1.00 93.25 89 ALA A O 1
ATOM 653 N N . TRP A 1 90 ? -2.063 4.445 4.190 1.00 95.25 90 TRP A N 1
ATOM 654 C CA . TRP A 1 90 ? -3.096 4.300 5.220 1.00 95.25 90 TRP A CA 1
ATOM 655 C C . TRP A 1 90 ? -2.613 3.468 6.415 1.00 95.25 90 TRP A C 1
ATOM 657 O O . TRP A 1 90 ? -2.863 3.854 7.555 1.00 95.25 90 TRP A O 1
ATOM 667 N N . VAL A 1 91 ? -1.867 2.376 6.197 1.00 94.62 91 VAL A N 1
ATOM 668 C CA . VAL A 1 91 ? -1.240 1.615 7.298 1.00 94.62 91 VAL A CA 1
ATOM 669 C C . VAL A 1 91 ? -0.325 2.515 8.138 1.00 94.62 91 VAL A C 1
ATOM 671 O O . VAL A 1 91 ? -0.401 2.462 9.364 1.00 94.62 91 VAL A O 1
ATOM 674 N N . ALA A 1 92 ? 0.482 3.387 7.519 1.00 91.50 92 ALA A N 1
ATOM 675 C CA . ALA A 1 92 ? 1.331 4.345 8.241 1.00 91.50 92 ALA A CA 1
ATOM 676 C C . ALA A 1 92 ? 0.551 5.343 9.113 1.00 91.50 92 ALA A C 1
ATOM 678 O O . ALA A 1 92 ? 1.039 5.736 10.175 1.00 91.50 92 ALA A O 1
ATOM 679 N N . GLU A 1 93 ? -0.645 5.750 8.701 1.00 89.75 93 GLU A N 1
ATOM 680 C CA . GLU A 1 93 ? -1.482 6.653 9.497 1.00 89.75 93 GLU A CA 1
ATOM 681 C C . GLU A 1 93 ? -2.213 5.922 10.616 1.00 89.75 93 GLU A C 1
ATOM 683 O O . GLU A 1 93 ? -2.290 6.406 11.746 1.00 89.75 93 GLU A O 1
ATOM 688 N N . VAL A 1 94 ? -2.727 4.733 10.313 1.00 91.44 94 VAL A N 1
ATOM 689 C CA . VAL A 1 94 ? -3.499 3.933 11.260 1.00 91.44 94 VAL A CA 1
ATOM 690 C C . VAL A 1 94 ? -2.601 3.354 12.349 1.00 91.44 94 VAL A C 1
ATOM 692 O O . VAL A 1 94 ? -3.002 3.355 13.510 1.00 91.44 94 VAL A O 1
ATOM 695 N N . GLN A 1 95 ? -1.365 2.950 12.034 1.00 88.69 95 GLN A N 1
ATOM 696 C CA . GLN A 1 95 ? -0.409 2.485 13.049 1.00 88.69 95 GLN A CA 1
ATOM 697 C C . GLN A 1 95 ? -0.081 3.556 14.091 1.00 88.69 95 GLN A C 1
ATOM 699 O O . GLN A 1 95 ? 0.072 3.236 15.262 1.00 88.69 95 GLN A O 1
ATOM 704 N N . ALA A 1 96 ? -0.085 4.840 13.717 1.00 83.44 96 ALA A N 1
ATOM 705 C CA . ALA A 1 96 ? 0.130 5.922 14.678 1.00 83.44 96 ALA A CA 1
ATOM 706 C C . ALA A 1 96 ? -1.001 6.019 15.724 1.00 83.44 96 ALA A C 1
ATOM 708 O O . ALA A 1 96 ? -0.844 6.672 16.755 1.00 83.44 96 ALA A O 1
ATOM 709 N N . ARG A 1 97 ? -2.146 5.378 15.458 1.00 84.25 97 ARG A N 1
ATOM 710 C CA . ARG A 1 97 ? -3.348 5.362 16.302 1.00 84.25 97 ARG A CA 1
ATOM 711 C C . ARG A 1 97 ? -3.626 3.979 16.903 1.00 84.25 97 ARG A C 1
ATOM 713 O O . ARG A 1 97 ? -4.524 3.866 17.736 1.00 84.25 97 ARG A O 1
ATOM 720 N N . ASN A 1 98 ? -2.888 2.948 16.486 1.00 78.62 98 ASN A N 1
ATOM 721 C CA . ASN A 1 98 ? -3.107 1.551 16.847 1.00 78.62 98 ASN A CA 1
ATOM 722 C C . ASN A 1 98 ? -1.885 0.983 17.576 1.00 78.62 98 ASN A C 1
ATOM 724 O O . ASN A 1 98 ? -0.783 0.961 17.037 1.00 78.62 98 ASN A O 1
ATOM 728 N N . ALA A 1 99 ? -2.088 0.462 18.785 1.00 72.06 99 ALA A N 1
ATOM 729 C CA . ALA A 1 99 ? -1.018 -0.163 19.561 1.00 72.06 99 ALA A CA 1
ATOM 730 C C . ALA A 1 99 ? -0.615 -1.558 19.041 1.00 72.06 99 ALA A C 1
ATOM 732 O O . ALA A 1 99 ? 0.462 -2.048 19.373 1.00 72.06 99 ALA A O 1
ATOM 733 N N . ASN A 1 100 ? -1.461 -2.198 18.228 1.00 80.62 100 ASN A N 1
ATOM 734 C CA . ASN A 1 100 ? -1.292 -3.578 17.774 1.00 80.62 100 ASN A CA 1
ATOM 735 C C . ASN A 1 100 ? -0.821 -3.605 16.318 1.00 80.62 100 ASN A C 1
ATOM 737 O O . ASN A 1 100 ? -1.599 -3.918 15.418 1.00 80.62 100 ASN A O 1
ATOM 741 N N . VAL A 1 101 ? 0.440 -3.228 16.099 1.00 83.50 101 VAL A N 1
ATOM 742 C CA . VAL A 1 101 ? 1.091 -3.247 14.782 1.00 83.50 101 VAL A CA 1
ATOM 743 C C . VAL A 1 101 ? 2.435 -3.952 14.880 1.00 83.50 101 VAL A C 1
ATOM 745 O O . VAL A 1 101 ? 3.184 -3.766 15.842 1.00 83.50 101 VAL A O 1
ATOM 748 N N . HIS A 1 102 ? 2.743 -4.775 13.886 1.00 85.69 102 HIS A N 1
ATOM 749 C CA . HIS A 1 102 ? 4.001 -5.484 13.777 1.00 85.69 102 HIS A CA 1
ATOM 750 C C . HIS A 1 102 ? 5.072 -4.603 13.124 1.00 85.69 102 HIS A C 1
ATOM 752 O O . HIS A 1 102 ? 4.943 -4.161 11.984 1.00 85.69 102 HIS A O 1
ATOM 758 N N . TYR A 1 103 ? 6.176 -4.376 13.837 1.00 88.81 103 TYR A N 1
ATOM 759 C CA . TYR A 1 103 ? 7.293 -3.563 13.357 1.00 88.81 103 TYR A CA 1
ATOM 760 C C . TYR A 1 103 ? 8.461 -4.452 12.937 1.00 88.81 103 TYR A C 1
ATOM 762 O O . TYR A 1 103 ? 9.085 -5.102 13.776 1.00 88.81 103 TYR A O 1
ATOM 770 N N . SER A 1 104 ? 8.831 -4.406 11.660 1.00 89.00 104 SER A N 1
ATOM 771 C CA . SER A 1 104 ? 9.973 -5.155 11.124 1.00 89.00 104 SER A CA 1
ATOM 772 C C . SER A 1 104 ? 10.808 -4.300 10.168 1.00 89.00 104 SER A C 1
ATOM 774 O O . SER A 1 104 ? 10.428 -3.190 9.809 1.00 89.00 104 SER A O 1
ATOM 776 N N . GLN A 1 105 ? 11.982 -4.78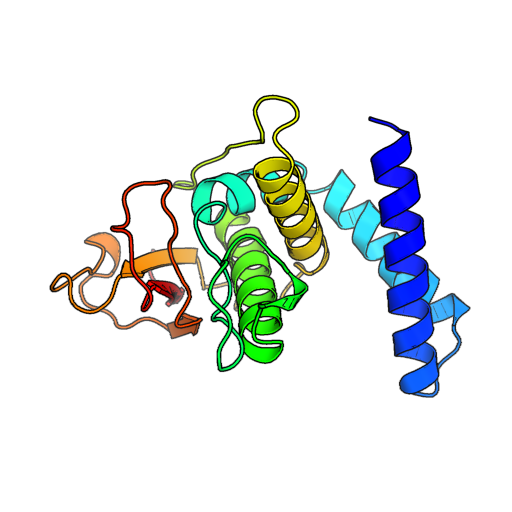8 9.787 1.00 88.56 105 GLN A N 1
ATOM 777 C CA . GLN A 1 105 ? 12.854 -4.177 8.782 1.00 88.56 105 GLN A CA 1
ATOM 778 C C . GLN A 1 105 ? 13.662 -5.281 8.078 1.00 88.56 105 GLN A C 1
ATOM 780 O O . GLN A 1 105 ? 13.827 -6.355 8.667 1.00 88.56 105 GLN A O 1
ATOM 785 N N . PRO A 1 106 ? 14.180 -5.047 6.858 1.00 87.25 106 PRO A N 1
ATOM 786 C CA . PRO A 1 106 ? 15.025 -6.011 6.157 1.00 87.25 106 PRO A CA 1
ATOM 787 C C . PRO A 1 106 ? 16.198 -6.501 7.001 1.00 87.25 106 PRO A C 1
ATOM 789 O O . PRO A 1 106 ? 16.833 -5.716 7.714 1.00 87.25 106 PRO A O 1
ATOM 792 N N . GLN A 1 107 ? 16.527 -7.785 6.872 1.00 84.06 107 GLN A N 1
ATOM 793 C CA . GLN A 1 107 ? 17.702 -8.374 7.509 1.00 84.06 107 GLN A CA 1
ATOM 794 C C . GLN A 1 107 ? 18.728 -8.729 6.429 1.00 84.06 107 GLN A C 1
ATOM 796 O O . GLN A 1 107 ? 18.686 -9.786 5.808 1.00 84.06 107 GLN A O 1
ATOM 801 N N . GLY A 1 108 ? 19.673 -7.818 6.188 1.00 83.56 108 GLY A N 1
ATOM 802 C CA . GLY A 1 108 ? 20.742 -8.003 5.203 1.00 83.56 108 GLY A CA 1
ATOM 803 C C . GLY A 1 108 ? 20.419 -7.434 3.819 1.00 83.56 108 GLY A C 1
ATOM 804 O O . GLY A 1 108 ? 19.675 -6.465 3.683 1.00 83.56 108 GLY A O 1
ATOM 805 N N . ASN A 1 109 ? 21.026 -8.013 2.779 1.00 86.31 109 ASN A N 1
ATOM 806 C CA . ASN A 1 109 ? 21.106 -7.404 1.443 1.00 86.31 109 ASN A CA 1
ATOM 807 C C . ASN A 1 109 ? 20.165 -8.048 0.412 1.00 86.31 109 ASN A C 1
ATOM 809 O O . ASN A 1 109 ? 20.418 -7.958 -0.789 1.00 86.31 109 ASN A O 1
ATOM 813 N N . ASN A 1 110 ? 19.100 -8.723 0.855 1.00 91.00 110 ASN A N 1
ATOM 814 C CA . ASN A 1 110 ? 18.133 -9.322 -0.059 1.00 91.00 110 ASN A CA 1
ATOM 815 C C . ASN A 1 110 ? 17.458 -8.215 -0.900 1.00 91.00 110 ASN A C 1
ATOM 817 O O . ASN A 1 110 ? 16.761 -7.369 -0.335 1.00 91.00 110 ASN A O 1
ATOM 821 N N . PRO A 1 111 ? 17.622 -8.200 -2.237 1.00 88.94 111 PRO A N 1
ATOM 822 C CA . PRO A 1 111 ? 17.114 -7.115 -3.076 1.00 88.94 111 PRO A CA 1
ATOM 823 C C . PRO A 1 111 ? 15.584 -7.007 -3.053 1.00 88.94 111 PRO A C 1
ATOM 825 O O . PRO A 1 111 ? 15.047 -5.917 -3.246 1.00 88.94 111 PRO A O 1
ATOM 828 N N . ILE A 1 112 ? 14.875 -8.112 -2.794 1.00 90.00 112 ILE A N 1
ATOM 829 C CA . ILE A 1 112 ? 13.414 -8.113 -2.666 1.00 90.00 112 ILE A CA 1
ATOM 830 C C . ILE A 1 112 ? 13.009 -7.386 -1.381 1.00 90.00 112 ILE A C 1
ATOM 832 O O . ILE A 1 112 ? 12.163 -6.496 -1.426 1.00 90.00 112 ILE A O 1
ATOM 836 N N . GLU A 1 113 ? 13.646 -7.707 -0.254 1.00 91.00 113 GLU A N 1
ATOM 837 C CA . GLU A 1 113 ? 13.377 -7.046 1.028 1.00 91.00 113 GLU A CA 1
ATOM 838 C C . GLU A 1 113 ? 13.731 -5.560 0.979 1.00 91.00 113 GLU A C 1
ATOM 840 O O . GLU A 1 113 ? 12.940 -4.727 1.410 1.00 91.00 113 GLU A O 1
ATOM 845 N N . GLN A 1 114 ? 14.874 -5.209 0.382 1.00 89.81 114 GLN A N 1
ATOM 846 C CA . GLN A 1 114 ? 15.292 -3.813 0.224 1.00 89.81 114 GLN A CA 1
ATOM 847 C C . GLN A 1 114 ? 14.312 -3.014 -0.642 1.00 89.81 114 GLN A C 1
ATOM 849 O O . GLN A 1 114 ? 13.986 -1.870 -0.330 1.00 89.81 114 GLN A O 1
ATOM 854 N N . ARG A 1 115 ? 13.765 -3.629 -1.697 1.00 91.12 115 ARG A N 1
ATOM 855 C CA . ARG A 1 115 ? 12.705 -3.013 -2.500 1.00 91.12 115 ARG A CA 1
ATOM 856 C C . ARG A 1 115 ? 11.423 -2.821 -1.693 1.00 91.12 115 ARG A C 1
ATOM 858 O O . ARG A 1 115 ? 10.850 -1.738 -1.740 1.00 91.12 115 ARG A O 1
ATOM 865 N N . GLN A 1 116 ? 10.973 -3.832 -0.951 1.00 92.88 116 GLN A N 1
ATOM 866 C CA . GLN A 1 116 ? 9.780 -3.706 -0.105 1.00 92.88 116 GLN A CA 1
ATOM 867 C C . GLN A 1 116 ? 9.960 -2.646 0.983 1.00 92.88 116 GLN A C 1
ATOM 869 O O . GLN A 1 116 ? 9.032 -1.897 1.275 1.00 92.88 116 GLN A O 1
ATOM 874 N N . TRP A 1 117 ? 11.167 -2.524 1.528 1.00 92.19 117 TRP A N 1
ATOM 875 C CA . TRP A 1 117 ? 11.521 -1.454 2.448 1.00 92.19 117 TRP A CA 1
ATOM 876 C C . TRP A 1 117 ? 11.466 -0.077 1.800 1.00 92.19 117 TRP A C 1
ATOM 878 O O . TRP A 1 117 ? 10.865 0.829 2.368 1.00 92.19 117 TRP A O 1
ATOM 888 N N . GLN A 1 118 ? 12.017 0.083 0.596 1.00 89.75 118 GLN A N 1
ATOM 889 C CA . GLN A 1 118 ? 11.931 1.356 -0.114 1.00 89.75 118 GLN A CA 1
ATOM 890 C C . GLN A 1 118 ? 10.473 1.738 -0.389 1.00 89.75 118 GLN A C 1
ATOM 892 O O . GLN A 1 118 ? 10.088 2.876 -0.151 1.00 89.75 118 GLN A O 1
ATOM 897 N N . LEU A 1 119 ? 9.634 0.775 -0.775 1.00 91.62 119 LEU A N 1
ATOM 898 C CA . LEU A 1 119 ? 8.195 0.983 -0.939 1.00 91.62 119 LEU A CA 1
ATOM 899 C C . LEU A 1 119 ? 7.492 1.345 0.382 1.00 91.62 119 LEU A C 1
ATOM 901 O O . LEU A 1 119 ? 6.550 2.131 0.382 1.00 91.62 119 LEU A O 1
ATOM 905 N N . ALA A 1 120 ? 7.943 0.799 1.511 1.00 92.38 120 ALA A N 1
ATOM 906 C CA . ALA A 1 120 ? 7.426 1.147 2.831 1.00 92.38 120 ALA A CA 1
ATOM 907 C C . ALA A 1 120 ? 7.820 2.572 3.249 1.00 92.38 120 ALA A C 1
ATOM 909 O O . ALA A 1 120 ? 6.986 3.332 3.740 1.00 92.38 120 ALA A O 1
ATOM 910 N N . VAL A 1 121 ? 9.072 2.964 3.004 1.00 86.94 121 VAL A N 1
ATOM 911 C CA . VAL A 1 121 ? 9.530 4.351 3.160 1.00 86.94 121 VAL A CA 1
ATOM 912 C C . VAL A 1 121 ? 8.712 5.265 2.257 1.00 86.94 121 VAL A C 1
ATOM 914 O O . VAL A 1 121 ? 8.236 6.314 2.685 1.00 86.94 121 VAL A O 1
ATOM 917 N N . ASP A 1 122 ? 8.499 4.857 1.014 1.00 86.06 122 ASP A N 1
ATOM 918 C CA . ASP A 1 122 ? 7.790 5.643 0.026 1.00 86.06 122 ASP A CA 1
ATOM 919 C C . ASP A 1 122 ? 6.338 5.929 0.419 1.00 86.06 122 ASP A C 1
ATOM 921 O O . ASP A 1 122 ? 5.894 7.075 0.306 1.00 86.06 122 ASP A O 1
ATOM 925 N N . ALA A 1 123 ? 5.641 4.921 0.937 1.00 89.88 123 ALA A N 1
ATOM 926 C CA . ALA A 1 123 ? 4.292 5.047 1.466 1.00 89.88 123 ALA A CA 1
ATOM 927 C C . ALA A 1 123 ? 4.234 5.869 2.764 1.00 89.88 123 ALA A C 1
ATOM 929 O O . ALA A 1 123 ? 3.344 6.704 2.917 1.00 89.88 123 ALA A O 1
ATOM 930 N N . ALA A 1 124 ? 5.204 5.712 3.673 1.00 88.06 124 ALA A N 1
ATOM 931 C CA . ALA A 1 124 ? 5.297 6.549 4.874 1.00 88.06 124 ALA A CA 1
ATOM 932 C C . ALA A 1 124 ? 5.436 8.039 4.523 1.00 88.06 124 ALA A C 1
ATOM 934 O O . ALA A 1 124 ? 4.900 8.896 5.215 1.00 88.06 124 ALA A O 1
ATOM 935 N N . ASN A 1 125 ? 6.112 8.354 3.417 1.00 82.06 125 ASN A N 1
ATOM 936 C CA . ASN A 1 125 ? 6.234 9.726 2.931 1.00 82.06 125 ASN A CA 1
ATOM 937 C C . ASN A 1 125 ? 4.970 10.254 2.244 1.00 82.06 125 ASN A C 1
ATOM 939 O O . ASN A 1 125 ? 4.816 11.467 2.143 1.00 82.06 125 ASN A O 1
ATOM 943 N N . MET A 1 126 ? 4.087 9.374 1.765 1.00 81.94 126 MET A N 1
ATOM 944 C CA . MET A 1 126 ? 2.775 9.753 1.226 1.00 81.94 126 MET A CA 1
ATOM 945 C C . MET A 1 126 ? 1.740 10.005 2.330 1.00 81.94 126 MET A C 1
ATOM 947 O O . MET A 1 126 ? 0.768 10.714 2.086 1.00 81.94 126 MET A O 1
ATOM 951 N N . ALA A 1 127 ? 1.939 9.432 3.519 1.00 81.50 127 ALA A N 1
ATOM 952 C CA . ALA A 1 127 ? 1.064 9.625 4.669 1.00 81.50 127 ALA A CA 1
ATOM 953 C C . ALA A 1 127 ? 1.068 11.086 5.159 1.00 81.50 127 ALA A C 1
ATOM 955 O O . ALA A 1 127 ? 2.069 11.799 5.048 1.00 81.50 127 ALA A O 1
ATOM 956 N N . GLY A 1 128 ? -0.056 11.533 5.720 1.00 75.00 128 GLY A N 1
ATOM 957 C CA . GLY A 1 128 ? -0.203 12.901 6.224 1.00 75.00 128 GLY A CA 1
ATOM 958 C C . GLY A 1 128 ? -1.634 13.434 6.317 1.00 75.00 128 GLY A C 1
ATOM 959 O O . GLY A 1 128 ? -1.775 14.654 6.336 1.00 75.00 128 GLY A O 1
ATOM 960 N N . ASN A 1 129 ? -2.650 12.553 6.360 1.00 78.75 129 ASN A N 1
ATOM 961 C CA . ASN A 1 129 ? -4.116 12.750 6.477 1.00 78.75 129 ASN A CA 1
ATOM 962 C C . ASN A 1 129 ? -4.931 12.159 5.301 1.00 78.75 129 ASN A C 1
ATOM 964 O O . ASN A 1 129 ? -5.933 12.735 4.879 1.00 78.75 129 ASN A O 1
ATOM 968 N N . LEU A 1 130 ? -4.516 11.016 4.758 1.00 83.88 130 LEU A N 1
ATOM 969 C CA . LEU A 1 130 ? -5.238 10.274 3.720 1.00 83.88 130 LEU A CA 1
ATOM 970 C C . LEU A 1 130 ? -6.437 9.491 4.277 1.00 83.88 130 LEU A C 1
ATOM 972 O O . LEU A 1 130 ? -7.450 9.339 3.596 1.00 83.88 130 LEU A O 1
ATOM 976 N N . SER A 1 131 ? -6.324 8.983 5.504 1.00 87.62 131 SER A N 1
ATOM 977 C CA . SER A 1 131 ? -7.349 8.203 6.197 1.00 87.62 131 SER A CA 1
ATOM 978 C C . SER A 1 131 ? -8.156 9.073 7.173 1.00 87.62 131 SER A C 1
ATOM 980 O O . SER A 1 131 ? -7.578 9.909 7.884 1.00 87.62 131 SER A O 1
ATOM 982 N N . PRO A 1 132 ? -9.485 8.864 7.284 1.00 91.25 132 PRO A N 1
ATOM 983 C CA . PRO A 1 132 ? -10.295 9.534 8.300 1.00 91.25 132 PRO A CA 1
ATOM 984 C C . PRO A 1 132 ? -9.736 9.310 9.717 1.00 91.25 132 PRO A C 1
ATOM 986 O O . PRO A 1 132 ? -9.221 8.224 9.999 1.00 91.25 132 PRO A O 1
ATOM 989 N N . PRO A 1 133 ? -9.818 10.300 10.629 1.00 88.25 133 PRO A N 1
ATOM 990 C CA . PRO A 1 133 ? -9.167 10.267 11.949 1.00 88.25 133 PRO A CA 1
ATOM 991 C C . PRO A 1 133 ? -9.664 9.148 12.883 1.00 88.25 133 PRO A C 1
ATOM 993 O O . PRO A 1 133 ? -8.983 8.765 13.836 1.00 88.25 133 PRO A O 1
ATOM 996 N N . ASP A 1 134 ? -10.854 8.623 12.621 1.00 90.25 134 ASP A N 1
ATOM 997 C CA . ASP A 1 134 ? -11.517 7.550 13.356 1.00 90.25 134 ASP A CA 1
ATOM 998 C C . ASP A 1 134 ? -11.331 6.161 12.721 1.00 90.25 134 ASP A C 1
ATOM 1000 O O . ASP A 1 134 ? -11.833 5.173 13.261 1.00 90.25 134 ASP A O 1
ATOM 1004 N N . VAL A 1 135 ? -10.556 6.057 11.636 1.00 92.56 135 VAL A N 1
ATOM 1005 C CA . VAL A 1 135 ? -9.981 4.784 11.191 1.00 92.56 135 VAL A CA 1
ATOM 1006 C C . VAL A 1 135 ? -8.786 4.458 12.085 1.00 92.56 135 VAL A C 1
ATOM 1008 O O . VAL A 1 135 ? -7.796 5.197 12.124 1.00 92.56 135 VAL A O 1
ATOM 1011 N N . ARG A 1 136 ? -8.905 3.363 12.843 1.00 90.31 136 ARG A N 1
ATOM 1012 C CA . ARG A 1 136 ? -7.923 2.947 13.866 1.00 90.31 136 ARG A CA 1
ATOM 1013 C C . ARG A 1 136 ? -7.464 1.509 13.745 1.00 90.31 136 ARG A C 1
ATOM 1015 O O . ARG A 1 136 ? -6.474 1.139 14.362 1.00 90.31 136 ARG A O 1
ATOM 1022 N N . HIS A 1 137 ? -8.144 0.710 12.938 1.00 92.44 137 HIS A N 1
ATOM 1023 C CA . HIS A 1 137 ? -7.784 -0.682 12.759 1.00 92.44 137 HIS A CA 1
ATOM 1024 C C . HIS A 1 137 ? -7.726 -1.015 11.283 1.00 92.44 137 HIS A C 1
ATOM 1026 O O . HIS A 1 137 ? -8.516 -0.510 10.482 1.00 92.44 137 HIS A O 1
ATOM 1032 N N . PHE A 1 138 ? -6.793 -1.892 10.950 1.00 94.38 138 PHE A N 1
ATOM 1033 C CA . PHE A 1 138 ? -6.780 -2.573 9.676 1.00 94.38 138 PHE A CA 1
ATOM 1034 C C . PHE A 1 138 ? -6.658 -4.075 9.909 1.00 94.38 138 PHE A C 1
ATOM 1036 O O . PHE A 1 138 ? -6.258 -4.529 10.982 1.00 94.38 138 PHE A O 1
ATOM 1043 N N . PHE A 1 139 ? -7.040 -4.841 8.902 1.00 93.50 139 PHE A N 1
ATOM 1044 C CA . PHE A 1 139 ? -6.954 -6.286 8.904 1.00 93.50 139 PHE A CA 1
ATOM 1045 C C . PHE A 1 139 ? -6.613 -6.763 7.501 1.00 93.50 139 PHE A C 1
ATOM 1047 O O . PHE A 1 139 ? -7.194 -6.296 6.522 1.00 93.50 139 PHE A O 1
ATOM 1054 N N . ILE A 1 140 ? -5.669 -7.691 7.400 1.00 94.00 140 ILE A N 1
ATOM 1055 C CA . ILE A 1 140 ? -5.290 -8.284 6.123 1.00 94.00 140 ILE A CA 1
ATOM 1056 C C . ILE A 1 140 ? -6.004 -9.627 6.013 1.00 94.00 140 ILE A C 1
ATOM 1058 O O . ILE A 1 140 ? -5.838 -10.493 6.870 1.00 94.00 140 ILE A O 1
ATOM 1062 N N . ARG A 1 141 ? -6.797 -9.805 4.955 1.00 93.00 141 ARG A N 1
ATOM 1063 C CA . ARG A 1 141 ? -7.538 -11.047 4.698 1.00 93.00 141 ARG A CA 1
ATOM 1064 C C . ARG A 1 141 ? -7.182 -11.640 3.349 1.00 93.00 141 ARG A C 1
ATOM 1066 O O . ARG A 1 141 ? -6.973 -10.911 2.385 1.00 93.00 141 ARG A O 1
ATOM 1073 N N . GLN A 1 142 ? -7.193 -12.962 3.256 1.00 93.06 142 GLN A N 1
ATOM 1074 C CA . GLN A 1 142 ? -7.084 -13.686 1.990 1.00 93.06 142 GLN A CA 1
ATOM 1075 C C . GLN A 1 142 ? -8.461 -14.228 1.611 1.00 93.06 142 GLN A C 1
ATOM 1077 O O . GLN A 1 142 ? -9.037 -15.025 2.341 1.00 93.06 142 GLN A O 1
ATOM 1082 N N . ASP A 1 143 ? -9.013 -13.816 0.478 1.00 88.44 143 ASP A N 1
ATOM 1083 C CA . ASP A 1 143 ? -10.289 -14.358 0.017 1.00 88.44 143 ASP A CA 1
ATOM 1084 C C . ASP A 1 143 ? -10.175 -15.855 -0.318 1.00 88.44 143 ASP A C 1
ATOM 1086 O O . ASP A 1 143 ? -9.076 -16.369 -0.565 1.00 88.44 143 ASP A O 1
ATOM 1090 N N . ALA A 1 144 ? -11.317 -16.543 -0.306 1.00 80.50 144 ALA A N 1
ATOM 1091 C CA . ALA A 1 144 ? -11.473 -17.985 -0.514 1.00 80.50 144 ALA A CA 1
ATOM 1092 C C . ALA A 1 144 ? -10.855 -18.914 0.558 1.00 80.50 144 ALA A C 1
ATOM 1094 O O . ALA A 1 144 ? -10.841 -20.128 0.364 1.00 80.50 144 ALA A O 1
ATOM 1095 N N . VAL A 1 145 ? -10.415 -18.392 1.713 1.00 80.12 145 VAL A N 1
ATOM 1096 C CA . VAL A 1 145 ? -9.919 -19.211 2.852 1.00 80.12 145 VAL A CA 1
ATOM 1097 C C . VAL A 1 145 ? -10.910 -19.262 4.027 1.00 80.12 145 VAL A C 1
ATOM 1099 O O . VAL A 1 145 ? -10.556 -19.618 5.147 1.00 80.12 145 VAL A O 1
ATOM 1102 N N . GLY A 1 146 ? -12.174 -18.906 3.779 1.00 78.19 146 GLY A N 1
ATOM 1103 C CA . GLY A 1 146 ? -13.235 -18.854 4.790 1.00 78.19 146 GLY A CA 1
ATOM 1104 C C . GLY A 1 146 ? -13.368 -17.490 5.475 1.00 78.19 146 GLY A C 1
ATOM 1105 O O . GLY A 1 146 ? -12.698 -16.520 5.112 1.00 78.19 146 GLY A O 1
ATOM 1106 N N . ARG A 1 147 ? -14.278 -17.403 6.458 1.00 76.31 147 ARG A N 1
ATOM 1107 C CA . ARG A 1 147 ? -14.594 -16.152 7.164 1.00 76.31 147 ARG A CA 1
ATOM 1108 C C . ARG A 1 147 ? -13.387 -15.685 7.976 1.00 76.31 147 ARG A C 1
ATOM 1110 O O . ARG A 1 147 ? -13.095 -16.237 9.031 1.00 76.31 147 ARG A O 1
ATOM 1117 N N . GLN A 1 148 ? -12.743 -14.626 7.505 1.00 80.06 148 GLN A N 1
ATOM 1118 C CA . GLN A 1 148 ? -11.696 -13.911 8.224 1.00 80.06 148 GLN A CA 1
ATOM 1119 C C . GLN A 1 148 ? -12.257 -12.552 8.622 1.00 80.06 148 GLN A C 1
ATOM 1121 O O . GLN A 1 148 ? -12.363 -11.645 7.803 1.00 80.06 148 GLN A O 1
ATOM 1126 N N . ALA A 1 149 ? -12.690 -12.453 9.873 1.00 81.62 149 ALA A N 1
ATOM 1127 C CA . ALA A 1 149 ? -13.099 -11.199 10.478 1.00 81.62 149 ALA A CA 1
ATOM 1128 C C . ALA A 1 149 ? -12.434 -11.120 11.851 1.00 81.62 149 ALA A C 1
ATOM 1130 O O . ALA A 1 149 ? -12.515 -12.089 12.614 1.00 81.62 149 ALA A O 1
ATOM 1131 N N . PRO A 1 150 ? -11.771 -10.008 12.180 1.00 85.81 150 PRO A N 1
ATOM 1132 C CA . PRO A 1 150 ? -11.157 -9.877 13.484 1.00 85.81 150 PRO A CA 1
ATOM 1133 C C . PRO A 1 150 ? -12.238 -9.787 14.567 1.00 85.81 150 PRO A C 1
ATOM 1135 O O . PRO A 1 150 ? -13.266 -9.136 14.380 1.00 85.81 150 PRO A O 1
ATOM 1138 N N . GLY A 1 151 ? -12.002 -10.414 15.724 1.00 87.25 151 GLY A N 1
ATOM 1139 C CA . GLY A 1 151 ? -12.968 -10.410 16.831 1.00 87.25 151 GLY A CA 1
ATOM 1140 C C . GLY A 1 151 ? -13.329 -8.998 17.307 1.00 87.25 151 GLY A C 1
ATOM 1141 O O . GLY A 1 151 ? -14.490 -8.727 17.602 1.00 87.25 151 GLY A O 1
ATOM 1142 N N . TRP A 1 152 ? -12.359 -8.076 17.282 1.00 88.31 152 TRP A N 1
ATOM 1143 C CA . TRP A 1 152 ? -12.565 -6.668 17.633 1.00 88.31 152 TRP A CA 1
ATOM 1144 C C . TRP A 1 152 ? -13.494 -5.927 16.665 1.00 88.31 152 TRP A C 1
ATOM 1146 O O . TRP A 1 152 ? -14.085 -4.929 17.061 1.00 88.31 152 TRP A O 1
ATOM 1156 N N . ALA A 1 153 ? -13.690 -6.410 15.431 1.00 89.81 153 ALA A N 1
ATOM 1157 C CA . ALA A 1 153 ? -14.610 -5.757 14.503 1.00 89.81 153 ALA A CA 1
ATOM 1158 C C . ALA A 1 153 ? -16.084 -5.970 14.876 1.00 89.81 153 ALA A C 1
ATOM 1160 O O . ALA A 1 153 ? -16.955 -5.306 14.321 1.00 89.81 153 ALA A O 1
ATOM 1161 N N . GLY A 1 154 ? -16.401 -6.921 15.765 1.00 87.62 154 GLY A N 1
ATOM 1162 C CA . GLY A 1 154 ? -17.781 -7.172 16.195 1.00 87.62 154 GLY A CA 1
ATOM 1163 C C . GLY A 1 154 ? -18.745 -7.512 15.048 1.00 87.62 154 GLY A C 1
ATOM 1164 O O . GLY A 1 154 ? -19.949 -7.317 15.178 1.00 87.62 154 GLY A O 1
ATOM 1165 N N . GLY A 1 155 ? -18.227 -7.983 13.907 1.00 86.81 155 GLY A N 1
ATOM 1166 C CA . GLY A 1 155 ? -19.009 -8.243 12.695 1.00 86.81 155 GLY A CA 1
ATOM 1167 C C . GLY A 1 155 ? -19.296 -7.018 11.819 1.00 86.81 155 GLY A C 1
ATOM 1168 O O . GLY A 1 155 ? -19.993 -7.171 10.818 1.00 86.81 155 GLY A O 1
ATOM 1169 N N . GLN A 1 156 ? -18.764 -5.837 12.150 1.00 88.88 156 GLN A N 1
ATOM 1170 C CA . GLN A 1 156 ? -18.823 -4.674 11.267 1.00 88.88 156 GLN A CA 1
ATOM 1171 C C . GLN A 1 156 ? -18.074 -4.944 9.960 1.00 88.88 156 GLN A C 1
ATOM 1173 O O . GLN A 1 156 ? -17.047 -5.625 9.944 1.00 88.88 156 GLN A O 1
ATOM 1178 N N . ALA A 1 157 ? -18.600 -4.407 8.861 1.00 91.12 157 ALA A N 1
ATOM 1179 C CA . ALA A 1 157 ? -17.924 -4.444 7.574 1.00 91.12 157 ALA A CA 1
ATOM 1180 C C . ALA A 1 157 ? -16.750 -3.445 7.552 1.00 91.12 157 ALA A C 1
ATOM 1182 O O . ALA A 1 157 ? -16.805 -2.430 8.254 1.00 91.12 157 ALA A O 1
ATOM 1183 N N . PRO A 1 158 ? -15.713 -3.692 6.732 1.00 94.31 158 PRO A N 1
ATOM 1184 C CA . PRO A 1 158 ? -14.680 -2.700 6.470 1.00 94.31 158 PRO A CA 1
ATOM 1185 C C . PRO A 1 158 ? -15.295 -1.390 5.970 1.00 94.31 158 PRO A C 1
ATOM 1187 O O . PRO A 1 158 ? -16.179 -1.394 5.115 1.00 94.31 158 PRO A O 1
ATOM 1190 N N . PHE A 1 159 ? -14.785 -0.268 6.466 1.00 94.81 159 PHE A N 1
ATOM 1191 C CA . PHE A 1 159 ? -15.067 1.054 5.912 1.00 94.81 159 PHE A CA 1
ATOM 1192 C C . PHE A 1 159 ? -14.471 1.195 4.507 1.00 94.81 159 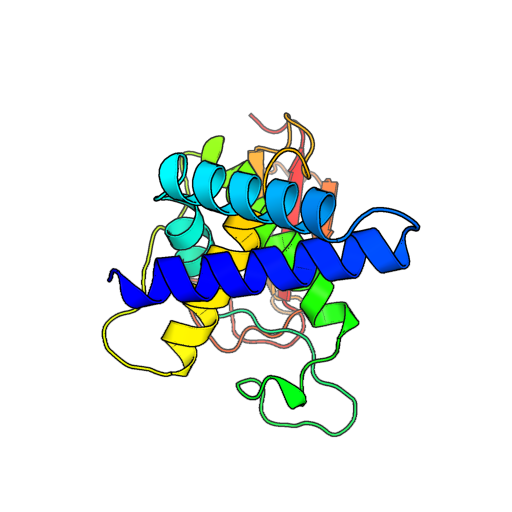PHE A C 1
ATOM 1194 O O . PHE A 1 159 ? -15.113 1.718 3.598 1.00 94.81 159 PHE A O 1
ATOM 1201 N N . ARG A 1 160 ? -13.240 0.707 4.326 1.00 96.12 160 ARG A N 1
ATOM 1202 C CA . ARG A 1 160 ? -12.547 0.688 3.037 1.00 96.12 160 ARG A CA 1
ATOM 1203 C C . ARG A 1 160 ? -11.739 -0.592 2.903 1.00 96.12 160 ARG A C 1
ATOM 1205 O O . ARG A 1 160 ? -11.088 -1.000 3.856 1.00 96.12 160 ARG A O 1
ATOM 1212 N N . SER A 1 161 ? -11.742 -1.180 1.715 1.00 96.75 161 SER A N 1
ATOM 1213 C CA . SER A 1 161 ? -10.901 -2.324 1.367 1.00 96.75 161 SER A CA 1
ATOM 1214 C C . SER A 1 161 ? -10.053 -1.962 0.159 1.00 96.75 161 SER A C 1
ATOM 1216 O O . SER A 1 161 ? -10.576 -1.406 -0.803 1.00 96.75 161 SER A O 1
ATOM 1218 N N . PHE A 1 162 ? -8.767 -2.289 0.214 1.00 97.94 162 PHE A N 1
ATOM 1219 C CA . PHE A 1 162 ? -7.848 -2.166 -0.914 1.00 97.94 162 PHE A CA 1
ATOM 1220 C C . PHE A 1 162 ? -7.491 -3.549 -1.454 1.00 97.94 162 PHE A C 1
ATOM 1222 O O . PHE A 1 162 ? -7.290 -4.480 -0.663 1.00 97.94 162 PHE A O 1
ATOM 1229 N N . GLY A 1 163 ? -7.382 -3.669 -2.776 1.00 96.38 163 GLY A N 1
ATOM 1230 C CA . GLY A 1 163 ? -6.988 -4.892 -3.467 1.00 96.38 163 GLY A CA 1
ATOM 1231 C C . GLY A 1 163 ? -8.021 -5.376 -4.495 1.00 96.38 163 GLY A C 1
ATOM 1232 O O . GLY A 1 163 ? -9.012 -4.703 -4.774 1.00 96.38 163 GLY A O 1
ATOM 1233 N N . PRO A 1 164 ? -7.838 -6.585 -5.049 1.00 97.06 164 PRO A N 1
ATOM 1234 C CA . PRO A 1 164 ? -6.988 -7.647 -4.521 1.00 97.06 164 PRO A CA 1
ATOM 1235 C C . PRO A 1 164 ? -5.493 -7.455 -4.784 1.00 97.06 164 PRO A C 1
ATOM 1237 O O . PRO A 1 164 ? -5.078 -7.004 -5.845 1.00 97.06 164 PRO A O 1
ATOM 1240 N N . PHE A 1 165 ? -4.674 -7.955 -3.868 1.00 97.62 165 PHE A N 1
ATOM 1241 C CA . PHE A 1 165 ? -3.220 -8.068 -3.963 1.00 97.62 165 PHE A CA 1
ATOM 1242 C C . PHE A 1 165 ? -2.780 -9.534 -3.981 1.00 97.62 165 PHE A C 1
ATOM 1244 O O . PHE A 1 165 ? -3.553 -10.449 -3.678 1.00 97.62 165 PHE A O 1
ATOM 1251 N N . ILE A 1 166 ? -1.518 -9.757 -4.330 1.00 97.12 166 ILE A N 1
ATOM 1252 C CA . ILE A 1 166 ? -0.869 -11.062 -4.251 1.00 97.12 166 ILE A CA 1
ATOM 1253 C C . ILE A 1 166 ? -0.092 -11.139 -2.938 1.00 97.12 166 ILE A C 1
ATOM 1255 O O . ILE A 1 166 ? 0.840 -10.367 -2.728 1.00 97.12 166 ILE A O 1
ATOM 1259 N N . ASN A 1 167 ? -0.420 -12.102 -2.080 1.00 95.50 167 ASN A N 1
ATOM 1260 C CA . ASN A 1 167 ? 0.409 -12.470 -0.940 1.00 95.50 167 ASN A CA 1
ATOM 1261 C C . ASN A 1 167 ? 1.374 -13.593 -1.341 1.00 95.50 167 ASN A C 1
ATOM 1263 O O . ASN A 1 167 ? 0.980 -14.754 -1.497 1.00 95.50 167 ASN A O 1
ATOM 1267 N N . ALA A 1 168 ? 2.651 -13.242 -1.499 1.00 92.69 168 ALA A N 1
ATOM 1268 C CA . ALA A 1 168 ? 3.726 -14.182 -1.816 1.00 92.69 168 ALA A CA 1
ATOM 1269 C C . ALA A 1 168 ? 4.336 -14.843 -0.560 1.00 92.69 168 ALA A C 1
ATOM 1271 O O . ALA A 1 168 ? 5.215 -15.702 -0.669 1.00 92.69 168 ALA A O 1
ATOM 1272 N N . GLY A 1 169 ? 3.846 -14.493 0.633 1.00 84.06 169 GLY A N 1
ATOM 1273 C CA . GLY A 1 169 ? 4.254 -15.032 1.927 1.00 84.06 169 GLY A CA 1
ATOM 1274 C C . GLY A 1 169 ? 4.816 -13.971 2.870 1.00 84.06 169 GLY A C 1
ATOM 1275 O O . GLY A 1 169 ? 5.362 -12.966 2.428 1.00 84.06 169 GLY A O 1
ATOM 1276 N N . GLY A 1 170 ? 4.716 -14.247 4.170 1.00 72.00 170 GLY A N 1
ATOM 1277 C CA . GLY A 1 170 ? 5.038 -13.318 5.256 1.00 72.00 170 GLY A CA 1
ATOM 1278 C C . GLY A 1 170 ? 3.817 -13.113 6.157 1.00 72.00 170 GLY A C 1
ATOM 1279 O O . GLY A 1 170 ? 2.693 -13.099 5.659 1.00 72.00 170 GLY A O 1
ATOM 1280 N N . GLY A 1 171 ? 4.037 -12.990 7.469 1.00 72.50 171 GLY A N 1
ATOM 1281 C CA . GLY A 1 171 ? 2.964 -12.850 8.464 1.00 72.50 171 GLY A CA 1
ATOM 1282 C C . GLY A 1 171 ? 2.038 -14.070 8.574 1.00 72.50 171 GLY A C 1
ATOM 1283 O O . GLY A 1 171 ? 2.377 -15.166 8.126 1.00 72.50 171 GLY A O 1
ATOM 1284 N N . ASP A 1 172 ? 0.860 -13.856 9.166 1.00 77.00 172 ASP A N 1
ATOM 1285 C CA . ASP A 1 172 ? -0.121 -14.912 9.478 1.00 77.00 172 ASP A CA 1
ATOM 1286 C C . ASP A 1 172 ? -1.148 -15.160 8.359 1.00 77.00 172 ASP A C 1
ATOM 1288 O O . ASP A 1 172 ? -1.974 -16.071 8.443 1.00 77.00 172 ASP A O 1
ATOM 1292 N N . VAL A 1 173 ? -1.125 -14.352 7.294 1.00 81.62 173 VAL A N 1
ATOM 1293 C CA . VAL A 1 173 ? -2.113 -14.442 6.213 1.00 81.62 173 VAL A CA 1
ATOM 1294 C C . VAL A 1 173 ? -1.683 -15.501 5.192 1.00 81.62 173 VAL A C 1
ATOM 1296 O O . VAL A 1 173 ? -0.542 -15.466 4.717 1.00 81.62 173 VAL A O 1
ATOM 1299 N N . PRO A 1 174 ? -2.577 -16.425 4.787 1.00 86.31 174 PRO A N 1
ATOM 1300 C CA . PRO A 1 174 ? -2.273 -17.417 3.765 1.00 86.31 174 PRO A CA 1
ATOM 1301 C C . PRO A 1 174 ? -1.828 -16.785 2.443 1.00 86.31 174 PRO A C 1
ATOM 1303 O O . PRO A 1 174 ? -2.319 -15.729 2.035 1.00 86.31 174 PRO A O 1
ATOM 1306 N N . ARG A 1 175 ? -0.923 -17.471 1.736 1.00 92.25 175 ARG A N 1
ATOM 1307 C CA . ARG A 1 175 ? -0.524 -17.086 0.377 1.00 92.25 175 ARG A CA 1
ATOM 1308 C C . ARG A 1 175 ? -1.717 -17.167 -0.571 1.00 92.25 175 ARG A C 1
ATOM 1310 O O . ARG A 1 175 ? -2.518 -18.097 -0.491 1.00 92.25 175 ARG A O 1
ATOM 1317 N N . GLY A 1 176 ? -1.792 -16.239 -1.515 1.00 92.81 176 GLY A N 1
ATOM 1318 C CA . GLY A 1 176 ? -2.884 -16.199 -2.480 1.00 92.81 176 GLY A CA 1
ATOM 1319 C C . GLY A 1 176 ? -2.834 -14.977 -3.384 1.00 92.81 176 GLY A C 1
ATOM 1320 O O . GLY A 1 176 ? -1.941 -14.143 -3.281 1.00 92.81 176 GLY A O 1
ATOM 1321 N N . ARG A 1 177 ? -3.784 -14.897 -4.318 1.00 94.69 177 ARG A N 1
ATOM 1322 C CA . ARG A 1 177 ? -3.887 -13.800 -5.302 1.00 94.69 177 ARG A CA 1
ATOM 1323 C C . ARG A 1 177 ? -5.040 -12.839 -5.025 1.00 94.69 177 ARG A C 1
ATOM 1325 O O . ARG A 1 177 ? -5.312 -11.972 -5.845 1.00 94.69 177 ARG A O 1
ATOM 1332 N N . GLN A 1 178 ? -5.752 -13.059 -3.928 1.00 95.38 178 GLN A N 1
ATOM 1333 C CA . GLN A 1 178 ? -6.965 -12.326 -3.569 1.00 95.38 178 GLN A CA 1
ATOM 1334 C C . GLN A 1 178 ? -6.831 -11.809 -2.136 1.00 95.38 178 GLN A C 1
ATOM 1336 O O . GLN A 1 178 ? -7.643 -12.133 -1.276 1.00 95.38 178 GLN A O 1
ATOM 1341 N N . THR A 1 179 ? -5.725 -11.133 -1.838 1.00 96.25 179 THR A N 1
ATOM 1342 C CA . THR A 1 179 ? -5.477 -10.560 -0.513 1.00 96.25 179 THR A CA 1
ATOM 1343 C C . THR A 1 179 ? -5.998 -9.132 -0.458 1.00 96.25 179 THR A C 1
ATOM 1345 O O . THR A 1 179 ? -5.789 -8.374 -1.397 1.00 96.25 179 THR A O 1
ATOM 1348 N N . TYR A 1 180 ? -6.639 -8.744 0.636 1.00 96.69 180 TYR A N 1
ATOM 1349 C CA . TYR A 1 180 ? -7.181 -7.403 0.826 1.00 96.69 180 TYR A CA 1
ATOM 1350 C C . TYR A 1 180 ? -6.664 -6.803 2.123 1.00 96.69 180 TYR A C 1
ATOM 1352 O O . TYR A 1 180 ? -6.451 -7.529 3.097 1.00 96.69 180 TYR A O 1
ATOM 1360 N N . ILE A 1 181 ? -6.499 -5.483 2.131 1.00 96.50 181 ILE A N 1
ATOM 1361 C CA . ILE A 1 181 ? -6.256 -4.708 3.349 1.00 96.50 181 ILE A CA 1
ATOM 1362 C C . ILE A 1 181 ? -7.540 -3.949 3.660 1.00 96.50 181 ILE A C 1
ATOM 1364 O O . ILE A 1 181 ? -7.916 -3.019 2.945 1.00 96.50 181 ILE A O 1
ATOM 1368 N N . ASP A 1 182 ? -8.219 -4.383 4.711 1.00 96.00 182 ASP A N 1
ATOM 1369 C CA . ASP A 1 182 ? -9.479 -3.827 5.175 1.00 96.00 182 ASP A CA 1
ATOM 1370 C C . ASP A 1 182 ? -9.224 -2.826 6.297 1.00 96.00 182 ASP A C 1
ATOM 1372 O O . ASP A 1 182 ? -8.531 -3.140 7.257 1.00 96.00 182 ASP A O 1
ATOM 1376 N N . PHE A 1 183 ? -9.826 -1.649 6.214 1.00 95.69 183 PHE A N 1
ATOM 1377 C CA . PHE A 1 183 ? -9.750 -0.582 7.203 1.00 95.69 183 PHE A CA 1
ATOM 1378 C C . PHE A 1 183 ? -11.101 -0.397 7.878 1.00 95.69 183 PHE A C 1
ATOM 1380 O O . PHE A 1 183 ? -12.135 -0.397 7.212 1.00 95.69 183 PHE A O 1
ATOM 1387 N N . TYR A 1 184 ? -11.093 -0.206 9.193 1.00 94.50 184 TYR A N 1
ATOM 1388 C CA . TYR A 1 184 ? -12.300 -0.136 10.013 1.00 94.50 184 TYR A CA 1
ATOM 1389 C C . TYR A 1 184 ? -12.371 1.196 10.753 1.00 94.50 184 TYR A C 1
ATOM 1391 O O . TYR A 1 184 ? -11.379 1.670 11.318 1.00 94.50 184 TYR A O 1
ATOM 1399 N N . GLN A 1 185 ? -13.566 1.779 10.744 1.00 91.81 185 GLN A N 1
ATOM 1400 C CA . GLN A 1 185 ? -13.863 3.098 11.285 1.00 91.81 185 GLN A CA 1
ATOM 1401 C C . GLN A 1 185 ? -14.757 2.978 12.522 1.00 91.81 185 GLN A C 1
ATOM 1403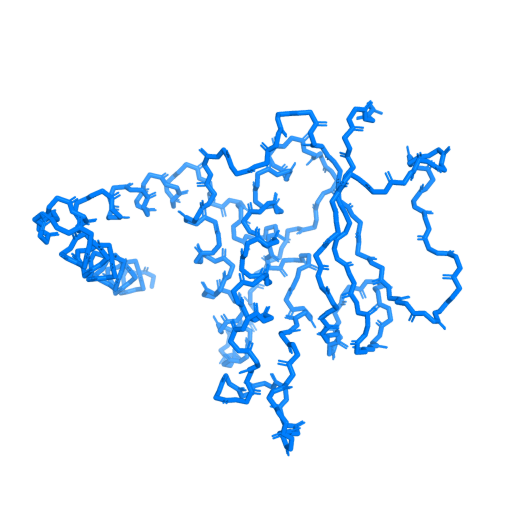 O O . GLN A 1 185 ? -15.668 2.156 12.551 1.00 91.81 185 GLN A O 1
ATOM 1408 N N . GLY A 1 186 ? -14.515 3.811 13.536 1.00 84.62 186 GLY A N 1
ATOM 1409 C CA . GLY A 1 186 ? -15.423 3.952 14.683 1.00 84.62 186 GLY A CA 1
ATOM 1410 C C . GLY A 1 186 ? -15.386 2.803 15.698 1.00 84.62 186 GLY A C 1
ATOM 1411 O O . GLY A 1 186 ? -16.191 2.787 16.629 1.00 84.62 186 GLY A O 1
ATOM 1412 N N . ILE A 1 187 ? -14.441 1.874 15.554 1.00 81.88 187 ILE A N 1
ATOM 1413 C CA . ILE A 1 187 ? -14.197 0.782 16.502 1.00 81.88 187 ILE A CA 1
ATOM 1414 C C . ILE A 1 187 ? -13.203 1.274 17.561 1.00 81.88 187 ILE 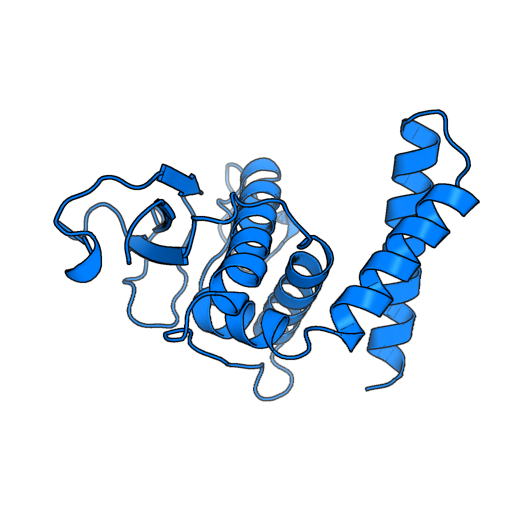A C 1
ATOM 1416 O O . ILE A 1 187 ? -12.220 1.939 17.224 1.00 81.88 187 ILE A O 1
ATOM 1420 N N . ARG A 1 188 ? -13.521 1.037 18.837 1.00 70.75 188 ARG A N 1
ATOM 1421 C CA . ARG A 1 188 ? -12.750 1.507 19.997 1.00 70.75 188 ARG A CA 1
ATOM 1422 C C . ARG A 1 188 ? -11.889 0.411 20.592 1.00 70.75 188 ARG A C 1
ATOM 1424 O O . ARG A 1 188 ? -12.383 -0.735 20.652 1.00 70.75 188 ARG A O 1
#

Secondary structure (DSSP, 8-state):
-HHHHHHHHHHHHHHHHHHHHHTTS-HHHHHHHHHHHHHHHHHH-TTHHHHHHHHHTTEEPPBPTT---TT-GGGB-HHHHHHHHHHHHHHHHHHTT-S--------SS-HHHHHHHHHHHHHHHH-SS-S-TTEEEEEEEETTSS----GGGTTPPPSEEEEEEEE-S-SSSPPEEEEEEEEEES--

=== Feature glossary ===
Key to the feature types in this record:

pLDDT. pLDDT is the predicted lDDT-Cα score: AlphaFold's confidence that the local environment of each residue (all inter-atomic distances within 15 Å) is correctly placed. It is a per-residue number between 0 and 100, with higher meaning more reliable.

Radius of gyration, Cα contacts, bounding box. The geometric summary reports three shape descriptors. Rg (radius of gyration) measures how spread out the Cα atoms are about their centre of mass; compact globular proteins have small Rg, elongated or unfolded ones large. Cα contacts (<8 Å, |i−j|>4) count long-range residue pairs in spatial proximity — high for tightly packed folds, near zero for rods or random coil. The bounding-box extents give the protein's footprint along x, y, z in Å.

Backbone torsions (φ/ψ). Backbone dihedral angles. Every residue except chain termini has a φ (preceding-C → N → Cα → C) and a ψ (N → Cα → C → next-N). They are reported in degrees following the IUPAC sign convention. Secondary structure is essentially a statement about which (φ, ψ) basin each residue occupies.

Contact-map, Ramachandran, and PAE plots. Plot images: a contact map (which residues are close in 3D, as an N×N binary image), a Ramachandran scatter (backbone torsion angles, revealing secondary-structure composition at a glance), and — for AlphaFold structures — a PAE heatmap (pairwise prediction confidence).

Predicted aligned error. Predicted Aligned Error (PAE) is an AlphaFold confidence matrix: entry (i, j) is the expected error in the position of residue j, in ångströms, when the prediction is superimposed on the true structure at residue i. Low PAE within a block of residues means that block is internally rigid and well-predicted; high PAE between two blocks means their relative placement is uncertain even if each block individually is confident.

Secondary structure (3-state, P-SEA). Three-state secondary structure (P-SEA) collapses the eight DSSP classes into helix (a), strand (b), and coil (c). P-SEA assigns these from Cα geometry alone — distances and angles — without requiring backbone oxygens, so it works on any Cα trace.

Solvent-accessible surface area. Solvent-accessible surface area (SASA) is the area in Å² traced out by the centre of a 1.4 Å probe sphere (a water molecule) rolled over the protein's van der Waals surface (Shrake–Rupley / Lee–Richards construction). Buried residues have near-zero SASA; fully exposed residues can exceed 200 Å². The total SASA scales roughly with the number of surface residues.

Foldseek 3Di. The Foldseek 3Di string encodes local tertiary geometry as a 20-letter alphabet — one character per residue — derived from the relative positions of nearby Cα atoms. Unlike the amino-acid sequence, 3Di is a direct function of the 3D structure, so two proteins with the same fold have similar 3Di strings even at low sequence identity.

B-factor. For experimental (PDB) structures, the B-factor (temperature factor) quantifies the positional spread of each atom in the crystal — a combination of thermal vibration and static disorder — in units of Å². High B-factors mark flexible loops or poorly resolved regions; low B-factors mark the rigid, well-ordered core.

mmCIF coordinates. The mmCIF block holds the 3D Cartesian coordinates of each backbone atom (N, Cα, C, O) in ångströms. mmCIF is the PDB's canonical archive format — a tagged-loop text representation of the atomic model.

InterPro / GO / CATH / organism. Functional annotations link the protein to curated databases. InterPro entries identify conserved domains and families by matching the sequence against member-database signatures (Pfam, PROSITE, CDD, …). Gene Ontology (GO) terms describe molecular function, biological process, and cellular component in a controlled vocabulary. CATH places the structure in a hierarchical fold classification (Class/Architecture/Topology/Homologous-superfamily). The organism is the source species.

Rendered structure images. Structure images are PyMOL renders from six orthogonal camera directions. Cartoon representation draws helices as coils and strands as arrows; sticks shows the backbone as bonds; surface shows the solvent-excluded envelope. Rainbow coloring maps sequence position to hue (blue→red, N→C); chain coloring assigns a distinct color per polypeptide.

Sequence. This is the polypeptide sequence — one letter per residue, N-terminus first. Length ranges from a few dozen residues for small domains to over a thousand for large multi-domain proteins.

Secondary structure (8-state, DSSP). The SS8 string is DSSP's per-residue secondary-structure call. α-helix (H) means an i→i+4 H-bond ladder; β-strand (E) means the residue participates in a β-sheet; 3₁₀ (G) and π (I) are tighter and wider helices; T/S are turns/bends; '-' is loop.

Nearest PDB structures. Structural nearest neighbors (via Foldseek easy-search vs the PDB). Reported per hit: target PDB id, E-value, and alignment TM-score. A TM-score above ~0.5 is the conventional threshold for 'same fold'.